Protein AF-A0A2V2D9A5-F1 (afdb_monomer_lite)

Secondary structure (DSSP, 8-state):
--SHHHHHHHHHHHHHHHHHHHHHTTSSPPPPHHHHHHHHHHHHHTTTS-GGG-EEEPPGGGBTTB-SS-BHHHHHHHTT--TTS--HHHHHHH-HHHHHHHHHHHHHHHHHHHHHSTT---SSSHHHHHHHHHHHHHHHHHH-HHHHHHHHHHHHHHS---HHHHHHHHHHHHHHHHHHHHHTT--S-HHHHHHHHHHHHHHTT-S--S--EEE-GGGGG-----

Sequence (226 aa):
MNWFCEKLKAIVPIVCASGALILSGCAGIPESPRELDEGRAEAERLRGVDSSKLHMDIPKEIEGKVPSSPTLLELYTELDFDPSGNSLYLVSLKDPFGALYASEIRDESVALTGKLFPGVEAVDNEADAFRHAYFSFRLSQKIGSERAKKFTDAYEISYINKMGGRCMDLWNNREGRRMYEDTKTSESDKKALAQESVMSAIKEGRLVLRPFEINWGDEAKAEPKK

pLDDT: mean 84.96, std 19.02, range [32.66, 98.69]

Structure (mmCIF, N/CA/C/O backbone):
data_AF-A0A2V2D9A5-F1
#
_entry.id   AF-A0A2V2D9A5-F1
#
loop_
_atom_site.group_PDB
_atom_site.id
_atom_site.type_symbol
_atom_site.label_atom_id
_atom_site.label_alt_id
_atom_site.label_comp_id
_atom_site.label_asym_id
_atom_site.label_entity_id
_atom_site.label_seq_id
_atom_site.pdbx_PDB_ins_code
_atom_site.Cartn_x
_atom_site.Cartn_y
_atom_site.Cartn_z
_atom_site.occupancy
_atom_site.B_iso_or_equiv
_atom_site.auth_seq_id
_atom_site.auth_comp_id
_atom_site.auth_asym_id
_atom_site.auth_atom_id
_atom_site.pdbx_PDB_model_num
ATOM 1 N N . MET A 1 1 ? 31.564 -17.213 41.006 1.00 44.97 1 MET A N 1
ATOM 2 C CA . MET A 1 1 ? 30.344 -16.432 40.705 1.00 44.97 1 MET A CA 1
ATOM 3 C C . MET A 1 1 ? 30.462 -15.666 39.375 1.00 44.97 1 MET A C 1
ATOM 5 O O . MET A 1 1 ? 30.031 -14.533 39.308 1.00 44.97 1 MET A O 1
ATOM 9 N N . ASN A 1 2 ? 31.021 -16.278 38.314 1.00 49.94 2 ASN A N 1
ATOM 10 C CA . ASN A 1 2 ? 31.210 -15.629 36.997 1.00 49.94 2 ASN A CA 1
ATOM 11 C C . ASN A 1 2 ? 30.840 -16.525 35.796 1.00 49.94 2 ASN A C 1
ATOM 13 O O . ASN A 1 2 ? 30.961 -16.099 34.658 1.00 49.94 2 ASN A O 1
ATOM 17 N 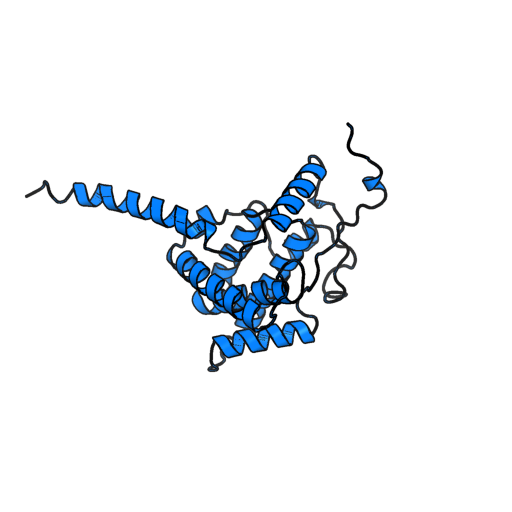N . TRP A 1 3 ? 30.361 -17.754 36.016 1.00 36.97 3 TRP A N 1
ATOM 18 C CA . TRP A 1 3 ? 30.091 -18.693 34.917 1.00 36.97 3 TRP A CA 1
ATOM 19 C C . TRP A 1 3 ? 28.690 -18.532 34.299 1.00 36.97 3 TRP A C 1
ATOM 21 O O . TRP A 1 3 ? 28.480 -18.833 33.130 1.00 36.97 3 TRP A O 1
ATOM 31 N N . PHE A 1 4 ? 27.728 -18.001 35.061 1.00 36.38 4 PHE A N 1
ATOM 32 C CA . PHE A 1 4 ? 26.330 -17.891 34.624 1.00 36.38 4 PHE A CA 1
ATOM 33 C C . PHE A 1 4 ? 26.027 -16.614 33.812 1.00 36.38 4 PHE A C 1
ATOM 35 O O . PHE A 1 4 ? 25.012 -16.546 33.127 1.00 36.38 4 PHE A O 1
ATOM 42 N N . CYS A 1 5 ? 26.910 -15.607 33.848 1.00 38.88 5 CYS A N 1
ATOM 43 C CA . CYS A 1 5 ? 26.657 -14.286 33.256 1.00 38.88 5 CYS A CA 1
ATOM 44 C C . CYS A 1 5 ? 27.095 -14.171 31.779 1.00 38.88 5 CYS A C 1
ATOM 46 O O . CYS A 1 5 ? 26.582 -13.328 31.046 1.00 38.88 5 CYS A O 1
ATOM 48 N N . GLU A 1 6 ? 27.997 -15.038 31.302 1.00 41.53 6 GLU A N 1
ATOM 49 C CA . GLU A 1 6 ? 28.438 -15.019 29.896 1.00 41.53 6 GLU A CA 1
ATOM 50 C C . GLU A 1 6 ? 27.518 -15.800 28.949 1.00 41.53 6 GLU A C 1
ATOM 52 O O . GLU A 1 6 ? 27.302 -15.371 27.816 1.00 41.53 6 GLU A O 1
ATOM 57 N N . LYS A 1 7 ? 26.884 -16.891 29.405 1.00 40.06 7 LYS A N 1
ATOM 58 C CA . LYS A 1 7 ? 25.968 -17.668 28.548 1.00 40.06 7 LYS A CA 1
ATOM 59 C C . LYS A 1 7 ? 24.657 -16.948 28.226 1.00 40.06 7 LYS A C 1
ATOM 61 O O . LYS A 1 7 ? 24.062 -17.226 27.190 1.00 40.06 7 LYS A O 1
ATOM 66 N N . LEU A 1 8 ? 24.238 -15.982 29.044 1.00 38.12 8 LEU A N 1
ATOM 67 C CA . LEU A 1 8 ? 23.065 -15.151 28.749 1.00 38.12 8 LEU A CA 1
ATOM 68 C C . LEU A 1 8 ? 23.327 -14.127 27.631 1.00 38.12 8 LEU A C 1
ATOM 70 O O . LEU A 1 8 ? 22.405 -13.794 26.896 1.00 38.12 8 LEU A O 1
ATOM 74 N N . LYS A 1 9 ? 24.576 -13.689 27.418 1.00 39.12 9 LYS A N 1
ATOM 75 C CA . LYS A 1 9 ? 24.920 -12.751 26.331 1.00 39.12 9 LYS A CA 1
ATOM 76 C C . LYS A 1 9 ? 24.972 -13.413 24.949 1.00 39.12 9 LYS A C 1
ATOM 78 O O . LYS A 1 9 ? 24.803 -12.728 23.948 1.00 39.12 9 LYS A O 1
ATOM 83 N N . ALA A 1 10 ? 25.158 -14.733 24.892 1.00 40.47 10 ALA A N 1
ATOM 84 C CA . ALA A 1 10 ? 25.245 -15.488 23.640 1.00 40.47 10 ALA A CA 1
ATOM 85 C C . ALA A 1 10 ? 23.891 -16.029 23.134 1.00 40.47 10 ALA A C 1
ATOM 87 O O . ALA A 1 10 ? 23.775 -16.373 21.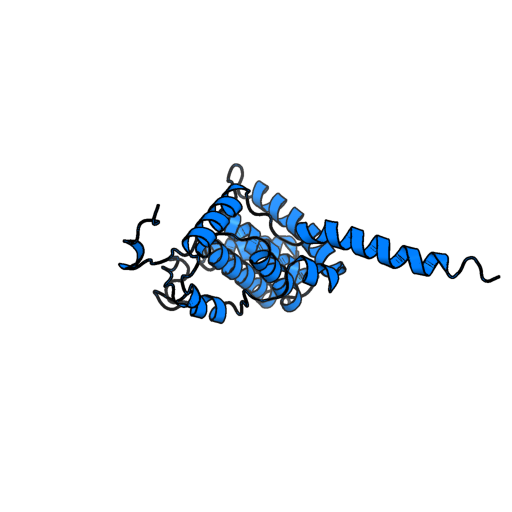962 1.00 40.47 10 ALA A O 1
ATOM 88 N N . ILE A 1 11 ? 22.862 -16.094 23.988 1.00 36.06 11 ILE A N 1
ATOM 89 C CA . ILE A 1 11 ? 21.542 -16.652 23.629 1.00 36.06 11 ILE A CA 1
ATOM 90 C C . ILE A 1 11 ? 20.571 -15.560 23.143 1.00 36.06 11 ILE A C 1
ATOM 92 O O . ILE A 1 11 ? 19.739 -15.816 22.276 1.00 36.06 11 ILE A O 1
ATOM 96 N N . VAL A 1 12 ? 20.721 -14.319 23.616 1.00 35.75 12 VAL A N 1
ATOM 97 C CA . VAL A 1 12 ? 19.877 -13.180 23.204 1.00 35.75 12 VAL A CA 1
ATOM 98 C C . VAL A 1 12 ? 19.974 -12.843 21.699 1.00 35.75 12 VAL A C 1
ATOM 100 O O . VAL A 1 12 ? 18.927 -12.611 21.097 1.00 35.75 12 VAL A O 1
ATOM 103 N N . PRO A 1 13 ? 21.144 -12.872 21.023 1.00 35.00 13 PRO A N 1
ATOM 104 C CA . PRO A 1 13 ? 21.213 -12.514 19.602 1.00 35.00 13 PRO A CA 1
ATOM 105 C C . PRO A 1 13 ? 20.603 -13.579 18.676 1.00 35.00 13 PRO A C 1
ATOM 107 O O . PRO A 1 13 ? 20.063 -13.248 17.622 1.00 35.00 13 PRO A O 1
ATOM 110 N N . ILE A 1 14 ? 20.665 -14.858 19.066 1.00 32.66 14 ILE A N 1
ATOM 111 C CA . ILE A 1 14 ? 20.250 -15.994 18.224 1.00 32.66 14 ILE A CA 1
ATOM 112 C C . ILE A 1 14 ? 18.718 -16.130 18.192 1.00 32.66 14 ILE A C 1
ATOM 114 O O . ILE A 1 14 ? 18.141 -16.439 17.146 1.00 32.66 14 ILE A O 1
ATOM 118 N N . VAL A 1 15 ? 18.042 -15.820 19.304 1.00 34.72 15 VAL A N 1
ATOM 119 C CA . VAL A 1 15 ? 16.571 -15.779 19.364 1.00 34.72 15 VAL A CA 1
ATOM 120 C C . VAL A 1 15 ? 16.021 -14.562 18.605 1.00 34.72 15 VAL A C 1
ATOM 122 O O . VAL A 1 15 ? 15.029 -14.692 17.890 1.00 34.72 15 VAL A O 1
ATOM 125 N N . CYS A 1 16 ? 16.698 -13.408 18.661 1.00 40.69 16 CYS A N 1
ATOM 126 C CA . CYS A 1 16 ? 16.288 -12.211 17.916 1.00 40.69 16 CYS A CA 1
ATOM 127 C C . CYS A 1 16 ? 16.428 -12.369 16.393 1.00 40.69 16 CYS A C 1
ATOM 129 O O . CYS A 1 16 ? 15.525 -11.974 15.661 1.00 40.69 16 CYS A O 1
ATOM 131 N N . ALA A 1 17 ? 17.515 -12.978 15.906 1.00 38.84 17 ALA A N 1
ATOM 132 C CA . ALA A 1 17 ? 17.720 -13.177 14.468 1.00 38.84 17 ALA A CA 1
ATOM 133 C C . ALA A 1 17 ? 16.718 -14.181 13.865 1.00 38.84 17 ALA A C 1
ATOM 135 O O . ALA A 1 17 ? 16.178 -13.951 12.786 1.00 38.84 17 ALA A O 1
ATOM 136 N N . SER A 1 18 ? 16.415 -15.262 14.592 1.00 37.66 18 SER A N 1
ATOM 137 C CA . SER A 1 18 ? 15.476 -16.297 14.134 1.00 37.66 18 SER A CA 1
ATOM 138 C C . SER A 1 18 ? 14.019 -15.814 14.171 1.00 37.66 18 SER A C 1
ATOM 140 O O . SER A 1 18 ? 13.250 -16.095 13.254 1.00 37.66 18 SER A O 1
ATOM 142 N N . GLY A 1 19 ? 13.647 -15.030 15.192 1.00 41.00 19 GLY A N 1
ATOM 143 C CA . GLY A 1 19 ? 12.333 -14.388 15.272 1.00 41.00 19 GLY A CA 1
ATOM 144 C C . GLY A 1 19 ? 12.127 -13.322 14.190 1.00 41.00 19 GLY A C 1
ATOM 145 O O . GLY A 1 19 ? 11.067 -13.279 13.575 1.00 41.00 19 GLY A O 1
ATOM 146 N N . ALA A 1 20 ? 13.150 -12.514 13.891 1.00 42.59 20 ALA A N 1
ATOM 147 C CA . ALA A 1 20 ? 13.084 -11.495 12.840 1.00 42.59 20 ALA A CA 1
ATOM 148 C C . ALA A 1 20 ? 12.914 -12.096 11.430 1.00 42.59 20 ALA A C 1
ATOM 150 O O . ALA A 1 20 ? 12.188 -11.535 10.610 1.00 42.59 20 ALA A O 1
ATOM 151 N N . LEU A 1 21 ? 13.525 -13.257 11.158 1.00 41.91 21 LEU A N 1
ATOM 152 C CA . LEU A 1 21 ? 13.351 -13.983 9.894 1.00 41.91 21 LEU A CA 1
ATOM 153 C C . LEU A 1 21 ? 11.900 -14.443 9.687 1.00 41.91 21 LEU A C 1
ATOM 155 O O . LEU A 1 21 ? 11.343 -14.203 8.619 1.00 41.91 21 LEU A O 1
ATOM 159 N N . ILE A 1 22 ? 11.269 -15.021 10.715 1.00 47.88 22 ILE A N 1
ATOM 160 C CA . ILE A 1 22 ? 9.869 -15.480 10.654 1.00 47.88 22 ILE A CA 1
ATOM 161 C C . ILE A 1 22 ? 8.899 -14.292 10.554 1.00 47.88 22 ILE A C 1
ATOM 163 O O . ILE A 1 22 ? 7.923 -14.352 9.814 1.00 47.88 22 ILE A O 1
ATOM 167 N N . LEU A 1 23 ? 9.178 -13.192 11.258 1.00 49.78 23 LEU A N 1
ATOM 168 C CA . LEU A 1 23 ? 8.302 -12.018 11.266 1.00 49.78 23 LEU A CA 1
ATOM 169 C C . LEU A 1 23 ? 8.356 -11.210 9.963 1.00 49.78 23 LEU A C 1
ATOM 171 O O . LEU A 1 23 ? 7.369 -10.566 9.619 1.00 49.78 23 LEU A O 1
ATOM 175 N N . SER A 1 24 ? 9.471 -11.249 9.226 1.00 55.22 24 SER A N 1
ATOM 176 C CA . SER A 1 24 ? 9.644 -10.416 8.030 1.00 55.22 24 SER A CA 1
ATOM 177 C C . SER A 1 24 ? 8.648 -10.739 6.915 1.00 55.22 24 SER A C 1
ATOM 179 O O . SER A 1 24 ? 7.951 -9.839 6.466 1.00 55.22 24 SER A O 1
ATOM 181 N N . GLY A 1 25 ? 8.476 -12.012 6.540 1.00 57.41 25 GLY A N 1
ATOM 182 C CA . GLY A 1 25 ? 7.461 -12.414 5.553 1.00 57.41 25 GLY A CA 1
ATOM 183 C C . GLY A 1 25 ? 6.021 -12.251 6.046 1.00 57.41 25 GLY A C 1
ATOM 184 O O . GLY A 1 25 ? 5.073 -12.374 5.278 1.00 57.41 25 GLY A O 1
ATOM 185 N N . CYS A 1 26 ? 5.859 -11.950 7.334 1.00 62.12 26 CYS A N 1
ATOM 186 C CA . CYS A 1 26 ? 4.583 -11.716 7.973 1.00 62.12 26 CYS A CA 1
ATOM 187 C C . CYS A 1 26 ? 4.218 -10.218 8.077 1.00 62.12 26 CYS A C 1
ATOM 189 O O . CYS A 1 26 ? 3.098 -9.880 8.443 1.00 62.12 26 CYS A O 1
ATOM 191 N N . ALA A 1 27 ? 5.108 -9.287 7.759 1.00 73.06 27 ALA A N 1
ATOM 192 C CA . ALA A 1 27 ? 4.878 -7.877 8.072 1.00 73.06 27 ALA A CA 1
ATOM 193 C C . ALA A 1 27 ? 4.142 -7.067 6.976 1.00 73.06 27 ALA A C 1
ATOM 195 O O . ALA A 1 27 ? 4.145 -5.840 7.041 1.00 73.06 27 ALA A O 1
ATOM 196 N N . GLY A 1 28 ? 3.497 -7.710 5.995 1.00 73.56 28 GLY A N 1
ATOM 197 C CA . GLY A 1 28 ? 2.697 -7.023 4.968 1.00 73.56 28 GLY A CA 1
ATOM 198 C C . GLY A 1 28 ? 1.592 -7.888 4.355 1.00 73.56 28 GLY A C 1
ATOM 199 O O . GLY A 1 28 ? 1.404 -9.035 4.770 1.00 73.56 28 GLY A O 1
ATOM 200 N N . ILE A 1 29 ? 0.820 -7.308 3.431 1.00 83.19 29 ILE A N 1
ATOM 201 C CA . ILE A 1 29 ? -0.360 -7.940 2.821 1.00 83.19 29 ILE A CA 1
ATOM 202 C C . ILE A 1 29 ? 0.072 -8.994 1.807 1.00 83.19 29 ILE A C 1
ATOM 204 O O . ILE A 1 29 ? 0.776 -8.641 0.887 1.00 83.19 29 ILE A O 1
ATOM 208 N N . PRO A 1 30 ? -0.309 -10.274 1.952 1.00 82.00 30 PRO A N 1
ATOM 209 C CA . PRO A 1 30 ? 0.188 -11.320 1.071 1.00 82.00 30 PRO A CA 1
ATOM 210 C C . PRO A 1 30 ? -0.425 -11.234 -0.332 1.00 82.00 30 PRO A C 1
ATOM 212 O O . PRO A 1 30 ? -1.647 -11.337 -0.463 1.00 82.00 30 PRO A O 1
ATOM 215 N N . GLU A 1 31 ? 0.429 -11.178 -1.352 1.00 84.00 31 GLU A N 1
ATOM 216 C CA . GLU A 1 31 ? 0.020 -11.391 -2.746 1.00 84.00 31 GLU A CA 1
ATOM 217 C C . GLU A 1 31 ? -0.240 -12.864 -3.064 1.00 84.00 31 GLU A C 1
ATOM 219 O O . GLU A 1 31 ? 0.341 -13.781 -2.462 1.00 84.00 31 GLU A O 1
ATOM 224 N N . SER A 1 32 ? -1.107 -13.106 -4.045 1.00 84.81 32 SER A N 1
ATOM 225 C CA . SER A 1 32 ? -1.336 -14.440 -4.583 1.00 84.81 32 SER A CA 1
ATOM 226 C C . SER A 1 32 ? -0.074 -14.964 -5.291 1.00 84.81 32 SER A C 1
ATOM 228 O O . SER A 1 32 ? 0.700 -14.203 -5.881 1.00 84.81 32 SER A O 1
ATOM 230 N N . PRO A 1 33 ? 0.155 -16.293 -5.312 1.00 85.19 33 PRO A N 1
ATOM 231 C CA . PRO A 1 33 ? 1.261 -16.872 -6.076 1.00 85.19 33 PRO A CA 1
ATOM 232 C C . PRO A 1 33 ? 1.249 -16.461 -7.554 1.00 85.19 33 PRO A C 1
ATOM 234 O O . PRO A 1 33 ? 2.310 -16.264 -8.144 1.00 85.19 33 PRO A O 1
ATOM 237 N N . ARG A 1 34 ? 0.047 -16.297 -8.121 1.00 84.50 34 ARG A N 1
ATOM 238 C CA . ARG A 1 34 ? -0.161 -15.892 -9.507 1.00 84.50 34 ARG A CA 1
ATOM 239 C C . ARG A 1 34 ? 0.348 -14.475 -9.766 1.00 84.50 34 ARG A C 1
ATOM 241 O O . ARG A 1 34 ? 1.098 -14.294 -10.718 1.00 84.50 34 ARG A O 1
ATOM 248 N N . GLU A 1 35 ? -0.003 -13.501 -8.929 1.00 83.50 35 GLU A N 1
ATOM 249 C CA . GLU A 1 35 ? 0.491 -12.118 -9.059 1.00 83.50 35 GLU A CA 1
ATOM 250 C C . GLU A 1 35 ? 2.017 -12.065 -9.012 1.00 83.50 35 GLU A C 1
ATOM 252 O O . GLU A 1 35 ? 2.654 -11.425 -9.847 1.00 83.50 35 GLU A O 1
ATOM 257 N N . LEU A 1 36 ? 2.620 -12.823 -8.093 1.00 86.38 36 LEU A N 1
ATOM 258 C CA . LEU A 1 36 ? 4.073 -12.885 -7.958 1.00 86.38 36 LEU A CA 1
ATOM 259 C C . LEU A 1 36 ? 4.756 -13.541 -9.171 1.00 86.38 36 LEU A C 1
ATOM 261 O O . LEU A 1 36 ? 5.862 -13.144 -9.542 1.00 86.38 36 LEU A O 1
ATOM 265 N N . ASP A 1 37 ? 4.143 -14.562 -9.775 1.00 86.81 37 ASP A N 1
ATOM 266 C CA . ASP A 1 37 ? 4.638 -15.183 -11.010 1.00 86.81 37 ASP A CA 1
ATOM 267 C C . ASP A 1 37 ? 4.531 -14.226 -12.203 1.00 86.81 37 ASP A C 1
ATOM 269 O O . ASP A 1 37 ? 5.482 -14.084 -12.976 1.00 86.81 37 ASP A O 1
ATOM 273 N N . GLU A 1 38 ? 3.401 -13.532 -12.337 1.00 87.75 38 GLU A N 1
ATOM 274 C CA . GLU A 1 38 ? 3.190 -12.569 -13.414 1.00 87.75 38 GLU A CA 1
ATOM 275 C C . GLU A 1 38 ? 4.113 -11.342 -13.271 1.00 87.75 38 GLU A C 1
ATOM 277 O O . GLU A 1 38 ? 4.675 -10.881 -14.268 1.00 87.75 38 GLU A O 1
ATOM 282 N N . GLY A 1 39 ? 4.350 -10.863 -12.045 1.00 87.69 39 GLY A N 1
ATOM 283 C CA . GLY A 1 39 ? 5.310 -9.796 -11.749 1.00 87.69 39 GLY A CA 1
ATOM 284 C C . GLY A 1 39 ? 6.755 -10.186 -12.070 1.00 87.69 39 GLY A C 1
ATOM 285 O O . GLY A 1 39 ? 7.493 -9.402 -12.673 1.00 87.69 39 GLY A O 1
ATOM 286 N N . ARG A 1 40 ? 7.163 -11.427 -11.762 1.00 87.88 40 ARG A N 1
ATOM 287 C CA . ARG A 1 40 ? 8.470 -11.964 -12.187 1.00 87.88 40 ARG A CA 1
ATOM 288 C C . ARG A 1 40 ? 8.605 -11.993 -13.707 1.00 87.88 40 ARG A C 1
ATOM 290 O O . ARG A 1 40 ? 9.616 -11.527 -14.228 1.00 87.88 40 ARG A O 1
ATOM 297 N N . ALA A 1 41 ? 7.586 -12.482 -14.412 1.00 88.56 41 ALA A N 1
ATOM 298 C CA . ALA A 1 41 ? 7.592 -12.543 -15.871 1.00 88.56 41 ALA A CA 1
ATOM 299 C C . ALA A 1 41 ? 7.670 -11.145 -16.517 1.00 88.56 41 ALA A C 1
ATOM 301 O O . ALA A 1 41 ? 8.401 -10.952 -17.492 1.00 88.56 41 ALA A O 1
ATOM 302 N N . GLU A 1 42 ? 6.962 -10.155 -15.965 1.00 90.19 42 GLU A N 1
ATOM 303 C CA . GLU A 1 42 ? 7.057 -8.763 -16.415 1.00 90.19 42 GLU A CA 1
ATOM 304 C C . GLU A 1 42 ? 8.454 -8.176 -16.165 1.00 90.19 42 GLU A C 1
ATOM 306 O O . GLU A 1 42 ? 9.039 -7.577 -17.070 1.00 90.19 42 GLU A O 1
ATOM 311 N N . ALA A 1 43 ? 9.038 -8.409 -14.986 1.00 86.50 43 ALA A N 1
ATOM 312 C CA . ALA A 1 43 ? 10.404 -7.986 -14.682 1.00 86.50 43 ALA A CA 1
ATOM 313 C C . ALA A 1 43 ? 11.432 -8.617 -15.642 1.00 86.50 43 ALA A C 1
ATOM 315 O O . ALA A 1 43 ? 12.392 -7.962 -16.055 1.00 86.50 43 ALA A O 1
ATOM 316 N N . GLU A 1 44 ? 11.218 -9.872 -16.045 1.00 87.88 44 GLU A N 1
ATOM 317 C CA . GLU A 1 44 ? 12.015 -10.552 -17.067 1.00 87.88 44 GLU A CA 1
ATOM 318 C C . GLU A 1 44 ? 11.899 -9.864 -18.435 1.00 87.88 44 GLU A C 1
ATOM 320 O O . GLU A 1 44 ? 12.913 -9.616 -19.091 1.00 87.88 44 GLU A O 1
ATOM 325 N N . ARG A 1 45 ? 10.672 -9.519 -18.849 1.00 86.81 45 ARG A N 1
ATOM 326 C CA . ARG A 1 45 ? 10.384 -8.824 -20.114 1.00 86.81 45 ARG A CA 1
ATOM 327 C C . ARG A 1 45 ? 11.006 -7.429 -20.159 1.00 86.81 45 ARG A C 1
ATOM 329 O O . ARG A 1 45 ? 11.445 -6.990 -21.218 1.00 86.81 45 ARG A O 1
ATOM 336 N N . LEU A 1 46 ? 11.056 -6.746 -19.021 1.00 85.25 46 LEU A N 1
ATOM 337 C CA . LEU A 1 46 ? 11.613 -5.400 -18.885 1.00 85.25 46 LEU A CA 1
ATOM 338 C C . LEU A 1 46 ? 13.130 -5.386 -18.657 1.00 85.25 46 LEU A C 1
ATOM 340 O O . LEU A 1 46 ? 13.718 -4.325 -18.442 1.00 85.25 46 LEU A O 1
ATOM 344 N N . ARG A 1 47 ? 13.805 -6.538 -18.718 1.00 85.81 47 ARG A N 1
ATOM 345 C CA . ARG A 1 47 ? 15.253 -6.607 -18.515 1.00 85.81 47 ARG A CA 1
ATOM 346 C C . ARG A 1 47 ? 15.992 -5.773 -19.568 1.00 85.81 47 ARG A C 1
ATOM 348 O O . ARG A 1 47 ? 15.961 -6.074 -20.756 1.00 85.81 47 ARG A O 1
ATOM 355 N N . GLY A 1 48 ? 16.711 -4.750 -19.107 1.00 83.69 48 GLY A N 1
ATOM 356 C CA . GLY A 1 48 ? 17.453 -3.826 -19.972 1.00 83.69 48 GLY A CA 1
ATOM 357 C C . GLY A 1 48 ? 16.613 -2.678 -20.541 1.00 83.69 48 GLY A C 1
ATOM 358 O O . GLY A 1 48 ? 17.163 -1.832 -21.241 1.00 83.69 48 GLY A O 1
ATOM 359 N N . VAL A 1 49 ? 15.318 -2.620 -20.220 1.00 85.19 49 VAL A N 1
ATOM 360 C CA . VAL A 1 49 ? 14.464 -1.455 -20.467 1.00 85.19 49 VAL A CA 1
ATOM 361 C C . VAL A 1 49 ? 14.656 -0.463 -19.323 1.00 85.19 49 VAL A C 1
ATOM 363 O O . VAL A 1 49 ? 14.683 -0.841 -18.152 1.00 85.19 49 VAL A O 1
ATOM 366 N N . ASP A 1 50 ? 14.779 0.819 -19.655 1.00 87.12 50 ASP A N 1
ATOM 367 C CA . ASP A 1 50 ? 14.754 1.893 -18.665 1.00 87.12 50 ASP A CA 1
ATOM 368 C C . ASP A 1 50 ? 13.308 2.119 -18.202 1.00 87.12 50 ASP A C 1
ATOM 370 O O . ASP A 1 50 ? 12.576 2.940 -18.759 1.00 87.12 50 ASP A O 1
ATOM 374 N N . SER A 1 51 ? 12.884 1.347 -17.198 1.00 84.88 51 SER A N 1
ATOM 375 C CA . SER A 1 51 ? 11.504 1.358 -16.702 1.00 84.88 51 SER A CA 1
ATOM 376 C C . SER A 1 51 ? 11.055 2.716 -16.167 1.00 84.88 51 SER A C 1
ATOM 378 O O . SER A 1 51 ? 9.859 2.992 -16.154 1.00 84.88 51 SER A O 1
ATOM 380 N N . SER A 1 52 ? 11.992 3.594 -15.793 1.00 85.88 52 SER A N 1
ATOM 381 C CA . SER A 1 52 ? 11.689 4.946 -15.313 1.00 85.88 52 SER A CA 1
ATOM 382 C C . SER A 1 52 ? 10.970 5.808 -16.357 1.00 85.88 52 SER A C 1
ATOM 384 O O . SER A 1 52 ? 10.250 6.732 -15.988 1.00 85.88 52 SER A O 1
ATOM 386 N N . LYS A 1 53 ? 11.128 5.478 -17.647 1.00 87.69 53 LYS A N 1
ATOM 387 C CA . LYS A 1 53 ? 10.536 6.191 -18.788 1.00 87.69 53 LYS A CA 1
ATOM 388 C C . LYS A 1 53 ? 9.244 5.567 -19.305 1.00 87.69 53 LYS A C 1
ATOM 390 O O . LYS A 1 53 ? 8.646 6.111 -20.228 1.00 87.69 53 LYS A O 1
ATOM 395 N N . LEU A 1 54 ? 8.826 4.428 -18.752 1.00 89.94 54 LEU A N 1
ATOM 396 C CA . LEU A 1 54 ? 7.585 3.787 -19.170 1.00 89.94 54 LEU A CA 1
ATOM 397 C C . LEU A 1 54 ? 6.409 4.666 -18.773 1.00 89.94 54 LEU A C 1
ATOM 399 O O . LEU A 1 54 ? 6.269 5.021 -17.604 1.00 89.94 54 LEU A O 1
ATOM 403 N N . HIS A 1 55 ? 5.582 5.008 -19.752 1.00 92.06 55 HIS A N 1
ATOM 404 C CA . HIS A 1 55 ? 4.329 5.705 -19.517 1.00 92.06 55 HIS A CA 1
ATOM 405 C C . HIS A 1 55 ? 3.278 4.723 -19.010 1.00 92.06 55 HIS A C 1
ATOM 407 O O . HIS A 1 55 ? 3.228 3.575 -19.452 1.00 92.06 55 HIS A O 1
ATOM 413 N N . MET A 1 56 ? 2.435 5.186 -18.095 1.00 92.12 56 MET A N 1
ATOM 414 C CA . MET A 1 56 ? 1.369 4.395 -17.498 1.00 92.12 56 MET A CA 1
ATOM 415 C C . MET A 1 56 ? 0.013 4.970 -17.904 1.00 92.12 56 MET A C 1
ATOM 417 O O . MET A 1 56 ? -0.203 6.178 -17.824 1.00 92.12 56 MET A O 1
ATOM 421 N N . ASP A 1 57 ? -0.920 4.120 -18.312 1.00 92.31 57 ASP A N 1
ATOM 422 C CA . ASP A 1 57 ? -2.316 4.508 -18.458 1.00 92.31 57 ASP A CA 1
ATOM 423 C C . ASP A 1 57 ? -2.972 4.483 -17.074 1.00 92.31 57 ASP A C 1
ATOM 425 O O . ASP A 1 57 ? -2.908 3.489 -16.340 1.00 92.31 57 ASP A O 1
ATOM 429 N N . ILE A 1 58 ? -3.582 5.609 -16.700 1.00 91.62 58 ILE A N 1
ATOM 430 C CA . ILE A 1 58 ? -4.114 5.794 -15.352 1.00 91.62 58 ILE A CA 1
ATOM 431 C C . ILE A 1 58 ? -5.514 5.178 -15.193 1.00 91.62 58 ILE A C 1
ATOM 433 O O . ILE A 1 58 ? -6.344 5.218 -16.110 1.00 91.62 58 ILE A O 1
ATOM 437 N N . PRO A 1 59 ? -5.825 4.631 -14.009 1.00 92.19 59 PRO A N 1
ATOM 438 C CA . PRO A 1 59 ? -7.183 4.260 -13.644 1.00 92.19 59 PRO A CA 1
ATOM 439 C C . PRO A 1 59 ? -8.132 5.475 -13.647 1.00 92.19 59 PRO A C 1
ATOM 441 O O . PRO A 1 59 ? -7.731 6.605 -13.365 1.00 92.19 59 PRO A O 1
ATOM 444 N N . LYS A 1 60 ? -9.416 5.241 -13.947 1.00 89.81 60 LYS A N 1
ATOM 445 C CA . LYS A 1 60 ? -10.422 6.311 -14.142 1.00 89.81 60 LYS A CA 1
ATOM 446 C C . LYS A 1 60 ? -10.707 7.058 -12.841 1.00 89.81 60 LYS A C 1
ATOM 448 O O . LYS A 1 60 ? -11.016 8.241 -12.836 1.00 89.81 60 LYS A O 1
ATOM 453 N N . GLU A 1 61 ? -10.580 6.341 -11.735 1.00 89.94 61 GLU A N 1
ATOM 454 C CA . GLU A 1 61 ? -10.796 6.772 -10.360 1.00 89.94 61 GLU A CA 1
ATOM 455 C C . GLU A 1 61 ? -9.875 7.947 -9.978 1.00 89.94 61 GLU A C 1
ATOM 457 O O . GLU A 1 61 ? -10.194 8.775 -9.119 1.00 89.94 61 GLU A O 1
ATOM 462 N N . ILE A 1 62 ? -8.719 8.053 -10.636 1.00 88.12 62 ILE A N 1
ATOM 463 C CA . ILE A 1 62 ? -7.707 9.067 -10.333 1.00 88.12 62 ILE A CA 1
ATOM 464 C C . ILE A 1 62 ? -7.457 10.040 -11.488 1.00 88.12 62 ILE A C 1
ATOM 466 O O . ILE A 1 62 ? -6.521 10.840 -11.416 1.00 88.12 62 ILE A O 1
ATOM 470 N N . GLU A 1 63 ? -8.304 10.022 -12.522 1.00 87.19 63 GLU A N 1
ATOM 471 C CA . GLU A 1 63 ? -8.254 11.015 -13.595 1.00 87.19 63 GLU A CA 1
ATOM 472 C C . GLU A 1 63 ? -8.304 12.440 -13.019 1.00 87.19 63 GLU A C 1
ATOM 474 O O . GLU A 1 63 ? -9.117 12.770 -12.154 1.00 87.19 63 GLU A O 1
ATOM 479 N N . GLY A 1 64 ? -7.376 13.287 -13.470 1.00 84.88 64 GLY A N 1
ATOM 480 C CA . GLY A 1 64 ? -7.238 14.669 -13.003 1.00 84.88 64 GLY A CA 1
ATOM 481 C C . GLY A 1 64 ? -6.511 14.846 -11.662 1.00 84.88 64 GLY A C 1
ATOM 482 O O . GLY A 1 64 ? -6.240 15.987 -11.293 1.00 84.88 64 GLY A O 1
ATOM 483 N N . LYS A 1 65 ? -6.162 13.765 -10.946 1.00 83.56 65 LYS A N 1
ATOM 484 C CA . LYS A 1 65 ? -5.318 13.820 -9.730 1.00 83.56 65 LYS A CA 1
ATOM 485 C C . LYS A 1 65 ? -3.826 13.672 -10.041 1.00 83.56 65 LYS A C 1
ATOM 487 O O . LYS A 1 65 ? -2.996 14.167 -9.291 1.00 83.56 65 LYS A O 1
ATOM 492 N N . VAL A 1 66 ? -3.506 13.003 -11.144 1.00 85.56 66 VAL A N 1
ATOM 493 C CA . VAL A 1 66 ? -2.158 12.828 -11.704 1.00 85.56 66 VAL A CA 1
ATOM 494 C C . VAL A 1 66 ? -2.170 13.212 -13.188 1.00 85.56 66 VAL A C 1
ATOM 496 O O . VAL A 1 66 ? -3.258 13.311 -13.772 1.00 85.56 66 VAL A O 1
ATOM 499 N N . PRO A 1 67 ? -1.003 13.438 -13.826 1.00 85.31 67 PRO A N 1
ATOM 500 C CA . PRO A 1 67 ? -0.930 13.567 -15.280 1.00 85.31 67 PRO A CA 1
ATOM 501 C C . PRO A 1 67 ? -1.644 12.401 -15.977 1.00 85.31 67 PRO A C 1
ATOM 503 O O . PRO A 1 67 ? -1.668 11.295 -15.453 1.00 85.31 67 PRO A O 1
ATOM 506 N N . SER A 1 68 ? -2.225 12.630 -17.158 1.00 84.31 68 SER A N 1
ATOM 507 C CA . SER A 1 68 ? -3.037 11.616 -17.855 1.00 84.31 68 SER A CA 1
ATOM 508 C C . SER A 1 68 ? -2.247 10.395 -18.338 1.00 84.31 68 SER A C 1
ATOM 510 O O . SER A 1 68 ? -2.837 9.350 -18.583 1.00 84.31 68 SER A O 1
ATOM 512 N N . SER A 1 69 ? -0.930 10.532 -18.496 1.00 87.56 69 SER A N 1
ATOM 513 C CA . SER A 1 69 ? -0.024 9.440 -18.859 1.00 87.56 69 SER A CA 1
ATOM 514 C C . SER A 1 69 ? 1.339 9.673 -18.200 1.00 87.56 69 SER A C 1
ATOM 516 O O . SER A 1 69 ? 2.289 10.095 -18.868 1.00 87.56 69 SER A O 1
ATOM 518 N N . PRO A 1 70 ? 1.425 9.525 -16.867 1.00 92.31 70 PRO A N 1
ATOM 519 C CA . PRO A 1 70 ? 2.652 9.772 -16.140 1.00 92.31 70 PRO A CA 1
ATOM 520 C C . PRO A 1 70 ? 3.642 8.650 -16.435 1.00 92.31 70 PRO A C 1
ATOM 522 O O . PRO A 1 70 ? 3.271 7.491 -16.633 1.00 92.31 70 PRO A O 1
ATOM 525 N N . THR A 1 71 ? 4.918 8.990 -16.440 1.00 93.94 71 THR A N 1
ATOM 526 C CA . THR A 1 71 ? 5.980 7.992 -16.390 1.00 93.94 71 THR A CA 1
ATOM 527 C C . THR A 1 71 ? 5.967 7.270 -15.042 1.00 93.94 71 THR A C 1
ATOM 529 O O . THR A 1 71 ? 5.497 7.802 -14.030 1.00 93.94 71 THR A O 1
ATOM 532 N N . LEU A 1 72 ? 6.536 6.065 -14.989 1.00 92.06 72 LEU A N 1
ATOM 533 C CA . LEU A 1 72 ? 6.698 5.333 -13.734 1.00 92.06 72 LEU A CA 1
ATOM 534 C C . LEU A 1 72 ? 7.481 6.151 -12.695 1.00 92.06 72 LEU A C 1
ATOM 536 O O . LEU A 1 72 ? 7.145 6.131 -11.513 1.00 92.06 72 LEU A O 1
ATOM 540 N N . LEU A 1 73 ? 8.497 6.904 -13.133 1.00 92.50 73 LEU A N 1
ATOM 541 C CA . LEU A 1 73 ? 9.264 7.783 -12.252 1.00 92.50 73 LEU A CA 1
ATOM 542 C C . LEU A 1 73 ? 8.410 8.911 -11.664 1.00 92.50 73 LEU A C 1
ATOM 544 O O . LEU A 1 73 ? 8.529 9.206 -10.475 1.00 92.50 73 LEU A O 1
ATOM 548 N N . GLU A 1 74 ? 7.549 9.536 -12.467 1.00 94.12 74 GLU A N 1
ATOM 549 C CA . GLU A 1 74 ? 6.627 10.569 -11.985 1.00 94.12 74 GLU A CA 1
ATOM 550 C C . GLU A 1 74 ? 5.634 9.994 -10.971 1.00 94.12 74 GLU A C 1
ATOM 552 O O . GLU A 1 74 ? 5.418 10.610 -9.928 1.00 94.12 74 GLU A O 1
ATOM 557 N N . LEU A 1 75 ? 5.097 8.791 -11.210 1.00 93.75 75 LEU A N 1
ATOM 558 C CA . LEU A 1 75 ? 4.224 8.115 -10.243 1.00 93.75 75 LEU A CA 1
ATOM 559 C C . LEU A 1 75 ? 4.950 7.779 -8.942 1.00 93.75 75 LEU A C 1
ATOM 561 O O . LEU A 1 75 ? 4.422 8.043 -7.865 1.00 93.75 75 LEU A O 1
ATOM 565 N N . TYR A 1 76 ? 6.157 7.220 -9.011 1.00 95.12 76 TYR A N 1
ATOM 566 C CA . TYR A 1 76 ? 6.944 6.932 -7.812 1.00 95.12 76 TYR A CA 1
ATOM 567 C C . TYR A 1 76 ? 7.310 8.204 -7.049 1.00 95.12 76 TYR A C 1
ATOM 569 O O . TYR A 1 76 ? 7.250 8.209 -5.822 1.00 95.12 76 TYR A O 1
ATOM 577 N N . THR A 1 77 ? 7.593 9.299 -7.753 1.00 95.19 77 THR A N 1
ATOM 578 C CA . THR A 1 77 ? 7.838 10.607 -7.132 1.00 95.19 77 THR A CA 1
ATOM 579 C C . THR A 1 77 ? 6.586 11.122 -6.415 1.00 95.19 77 THR A C 1
ATOM 581 O O . THR A 1 77 ? 6.666 11.529 -5.260 1.00 95.19 77 THR A O 1
ATOM 584 N N . GLU A 1 78 ? 5.416 11.040 -7.051 1.00 93.88 78 GLU A N 1
ATOM 585 C CA . GLU A 1 78 ? 4.118 11.411 -6.463 1.00 93.88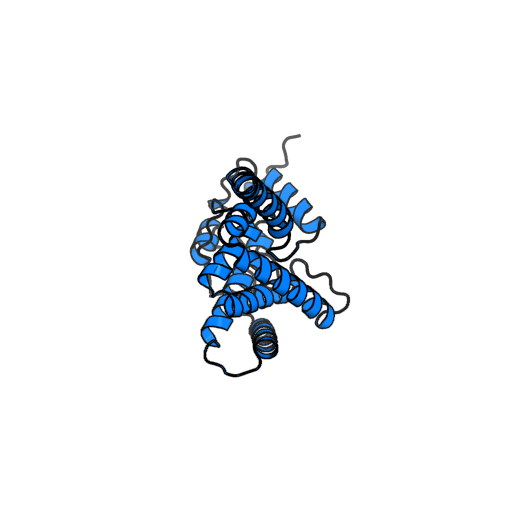 78 GLU A CA 1
ATOM 586 C C . GLU A 1 78 ? 3.732 10.532 -5.255 1.00 93.88 78 GLU A C 1
ATOM 588 O O . GLU A 1 78 ? 3.060 10.970 -4.318 1.00 93.88 78 GLU A O 1
ATOM 593 N N . LEU A 1 79 ? 4.157 9.269 -5.250 1.00 94.88 79 LEU A N 1
ATOM 594 C CA . LEU A 1 79 ? 3.918 8.324 -4.156 1.00 94.88 79 LEU A CA 1
ATOM 595 C C . LEU A 1 79 ? 4.989 8.393 -3.051 1.00 94.88 79 LEU A C 1
ATOM 597 O O . LEU A 1 79 ? 4.861 7.698 -2.033 1.00 94.88 79 LEU A O 1
ATOM 601 N N . ASP A 1 80 ? 6.018 9.230 -3.231 1.00 96.94 80 ASP A N 1
ATOM 602 C CA . ASP A 1 80 ? 7.217 9.287 -2.387 1.00 96.94 80 ASP A CA 1
ATOM 603 C C . ASP A 1 80 ? 7.842 7.888 -2.205 1.00 96.94 80 ASP A C 1
ATOM 605 O O . ASP A 1 80 ? 8.196 7.470 -1.103 1.00 96.94 80 ASP A O 1
ATOM 609 N N . PHE A 1 81 ? 7.858 7.088 -3.272 1.00 96.50 81 PHE A N 1
ATOM 610 C CA . PHE A 1 81 ? 8.304 5.699 -3.258 1.00 96.50 81 PHE A CA 1
ATOM 611 C C . PHE A 1 81 ? 9.705 5.571 -3.854 1.00 96.50 81 PHE A C 1
ATOM 613 O O . PHE A 1 81 ? 9.947 5.940 -5.002 1.00 96.50 81 PHE A O 1
ATOM 620 N N . ASP A 1 82 ? 10.617 4.990 -3.077 1.00 95.38 82 ASP A N 1
ATOM 621 C CA . ASP A 1 82 ? 11.961 4.640 -3.526 1.00 95.38 82 ASP A CA 1
ATOM 622 C C . ASP A 1 82 ? 12.049 3.121 -3.757 1.00 95.38 82 ASP A C 1
ATOM 624 O O . ASP A 1 82 ? 12.138 2.363 -2.785 1.00 95.38 82 ASP A O 1
ATOM 628 N N . PRO A 1 83 ? 12.073 2.644 -5.018 1.00 92.31 83 PRO A N 1
ATOM 629 C CA . PRO A 1 83 ? 12.186 1.216 -5.313 1.00 92.31 83 PRO A CA 1
ATOM 630 C C . PRO A 1 83 ? 13.531 0.611 -4.876 1.00 92.31 83 PRO A C 1
ATOM 632 O O . PRO A 1 83 ? 13.657 -0.611 -4.825 1.00 92.31 83 PRO A O 1
ATOM 635 N N . SER A 1 84 ? 14.536 1.440 -4.567 1.00 93.19 84 SER A N 1
ATOM 636 C CA . SER A 1 84 ? 15.832 1.021 -4.018 1.00 93.19 84 SER A CA 1
ATOM 637 C C . SER A 1 84 ? 15.896 1.073 -2.484 1.00 93.19 84 SER A C 1
ATOM 639 O O . SER A 1 84 ? 16.959 0.857 -1.896 1.00 93.19 84 SER A O 1
ATOM 641 N N . GLY A 1 85 ? 14.758 1.333 -1.833 1.00 93.94 85 GLY A N 1
ATOM 642 C CA . GLY A 1 85 ? 14.633 1.448 -0.388 1.00 93.94 85 GLY A CA 1
ATOM 643 C C . GLY A 1 85 ? 14.907 0.153 0.390 1.00 93.94 85 GLY A C 1
ATOM 644 O O . GLY A 1 85 ? 15.296 -0.892 -0.132 1.00 93.94 85 GLY A O 1
ATOM 645 N N . ASN A 1 86 ? 14.706 0.217 1.710 1.00 95.38 86 ASN A N 1
ATOM 646 C CA . ASN A 1 86 ? 14.950 -0.935 2.581 1.00 95.38 86 ASN A CA 1
ATOM 647 C C . ASN A 1 86 ? 13.938 -2.060 2.302 1.00 95.38 86 ASN A C 1
ATOM 649 O O . ASN A 1 86 ? 12.736 -1.818 2.276 1.00 95.38 86 ASN A O 1
ATOM 653 N N . SER A 1 87 ? 14.422 -3.301 2.223 1.00 93.44 87 SER A N 1
ATOM 654 C CA . SER A 1 87 ? 13.556 -4.481 2.175 1.00 93.44 87 SER A CA 1
ATOM 655 C C . SER A 1 87 ? 12.770 -4.674 3.474 1.00 93.44 87 SER A C 1
ATOM 657 O O . SER A 1 87 ? 13.159 -4.193 4.548 1.00 93.44 87 SER A O 1
ATOM 659 N N . LEU A 1 88 ? 11.695 -5.458 3.399 1.00 92.19 88 LEU A N 1
ATOM 660 C CA . LEU A 1 88 ? 10.820 -5.762 4.529 1.00 92.19 88 LEU A CA 1
ATOM 661 C C . LEU A 1 88 ? 11.579 -6.452 5.659 1.00 92.19 88 LEU A C 1
ATOM 663 O O . LEU A 1 88 ? 11.319 -6.185 6.830 1.00 92.19 88 LEU A O 1
ATOM 667 N N . TYR A 1 89 ? 12.573 -7.275 5.319 1.00 91.00 89 TYR A N 1
ATOM 668 C CA . TYR A 1 89 ? 13.482 -7.876 6.290 1.00 91.00 89 TYR A CA 1
ATOM 669 C C . TYR A 1 89 ? 14.235 -6.817 7.099 1.00 91.00 89 TYR A C 1
ATOM 671 O O . TYR A 1 89 ? 14.240 -6.853 8.330 1.00 91.00 89 TYR A O 1
ATOM 679 N N . LEU A 1 90 ? 14.842 -5.839 6.421 1.00 93.19 90 LEU A N 1
ATOM 680 C CA . LEU A 1 90 ? 15.634 -4.812 7.087 1.00 93.19 90 LEU A CA 1
ATOM 681 C C . LEU A 1 90 ? 14.756 -3.846 7.894 1.00 93.19 90 LEU A C 1
ATOM 683 O O . LEU A 1 90 ? 15.153 -3.438 8.986 1.00 93.19 90 LEU A O 1
ATOM 687 N N . VAL A 1 91 ? 13.564 -3.507 7.394 1.00 95.19 91 VAL A N 1
ATOM 688 C CA . VAL A 1 91 ? 12.580 -2.710 8.146 1.00 95.19 91 VAL A CA 1
ATOM 689 C C . VAL A 1 91 ? 12.103 -3.465 9.387 1.00 95.19 91 VAL A C 1
ATOM 691 O O . VAL A 1 91 ? 12.135 -2.905 10.481 1.00 95.19 91 VAL A O 1
ATOM 694 N N . SER A 1 92 ? 11.770 -4.751 9.256 1.00 93.38 92 SER A N 1
ATOM 695 C CA . SER A 1 92 ? 11.318 -5.586 10.378 1.00 93.38 92 SER A CA 1
ATOM 696 C C . SER A 1 92 ? 12.399 -5.775 11.444 1.00 93.38 92 SER A C 1
ATOM 698 O O . SER A 1 92 ? 12.100 -5.765 12.634 1.00 93.38 92 SER A O 1
ATOM 700 N N . LEU A 1 93 ? 13.669 -5.897 11.040 1.00 93.88 93 LEU A N 1
ATOM 701 C CA . LEU A 1 93 ? 14.797 -5.983 11.970 1.00 93.88 93 LEU A CA 1
ATOM 702 C C . LEU A 1 93 ? 15.005 -4.672 12.748 1.00 93.88 93 LEU A C 1
ATOM 704 O O . LEU A 1 93 ? 15.337 -4.705 13.932 1.00 93.88 93 LEU A O 1
ATOM 708 N N . LYS A 1 94 ? 14.822 -3.521 12.085 1.00 94.88 94 LYS A N 1
ATOM 709 C CA . LYS A 1 94 ? 14.959 -2.188 12.696 1.00 94.88 94 LYS A CA 1
ATOM 710 C C . LYS A 1 94 ? 13.773 -1.826 13.595 1.00 94.88 94 LYS A C 1
ATOM 712 O O . LYS A 1 94 ? 13.952 -1.053 14.533 1.00 94.88 94 LYS A O 1
ATOM 717 N N . ASP A 1 95 ? 12.588 -2.368 13.320 1.00 95.00 95 ASP A N 1
ATOM 718 C CA . ASP A 1 95 ? 11.353 -2.089 14.057 1.00 95.00 95 ASP A CA 1
ATOM 719 C C . ASP A 1 95 ? 10.562 -3.378 14.372 1.00 95.00 95 ASP A C 1
ATOM 721 O O . ASP A 1 95 ? 9.500 -3.630 13.796 1.00 95.00 95 ASP A O 1
ATOM 725 N N . PRO A 1 96 ? 11.046 -4.213 15.310 1.00 93.56 96 PRO A N 1
ATOM 726 C CA . PRO A 1 96 ? 10.440 -5.516 15.591 1.00 93.56 96 PRO A CA 1
ATOM 727 C C . PRO A 1 96 ? 9.024 -5.415 16.176 1.00 93.56 96 PRO A C 1
ATOM 729 O O . PRO A 1 96 ? 8.184 -6.277 15.925 1.00 93.56 96 PRO A O 1
ATOM 732 N N . PHE A 1 97 ? 8.722 -4.355 16.933 1.00 92.94 97 PHE A N 1
ATOM 733 C CA . PHE A 1 97 ? 7.365 -4.121 17.436 1.00 92.94 97 PHE A CA 1
ATOM 734 C C . PHE A 1 97 ? 6.424 -3.651 16.325 1.00 92.94 97 PHE A C 1
ATOM 736 O O . PHE A 1 97 ? 5.269 -4.070 16.294 1.00 92.94 97 PHE A O 1
ATOM 743 N N . GLY A 1 98 ? 6.909 -2.816 15.399 1.00 95.06 98 GLY A N 1
ATOM 744 C CA . GLY A 1 98 ? 6.176 -2.473 14.183 1.00 95.06 98 GLY A CA 1
ATOM 745 C C . GLY A 1 98 ? 5.850 -3.710 13.352 1.00 95.06 98 GLY A C 1
ATOM 746 O O . GLY A 1 98 ? 4.705 -3.869 12.945 1.00 95.06 98 GLY A O 1
ATOM 747 N N . ALA A 1 99 ? 6.806 -4.632 13.206 1.00 95.00 99 ALA A N 1
ATOM 748 C CA . ALA A 1 99 ? 6.609 -5.886 12.481 1.00 95.00 99 ALA A CA 1
ATOM 749 C C . ALA A 1 99 ? 5.549 -6.785 13.138 1.00 95.00 99 ALA A C 1
ATOM 751 O O . ALA A 1 99 ? 4.708 -7.355 12.444 1.00 95.00 99 ALA A O 1
ATOM 752 N N . LEU A 1 100 ? 5.539 -6.872 14.475 1.00 93.69 100 LEU A N 1
ATOM 753 C CA . LEU A 1 100 ? 4.504 -7.606 15.209 1.00 93.69 100 LEU A CA 1
ATOM 754 C C . LEU A 1 100 ? 3.108 -7.028 14.936 1.00 93.69 100 LEU A C 1
ATOM 756 O O . LEU A 1 100 ? 2.184 -7.773 14.614 1.00 93.69 100 LEU A O 1
ATOM 760 N N . TYR A 1 101 ? 2.963 -5.703 15.021 1.00 95.38 101 TYR A N 1
ATOM 761 C CA . TYR A 1 101 ? 1.689 -5.043 14.740 1.00 95.38 101 TYR A CA 1
ATOM 762 C C . TYR A 1 101 ? 1.277 -5.150 13.276 1.00 95.38 101 TYR A C 1
ATOM 764 O O . TYR A 1 101 ? 0.098 -5.341 12.996 1.00 95.38 101 TYR A O 1
ATOM 772 N N . ALA A 1 102 ? 2.228 -5.070 12.348 1.00 95.62 102 ALA A N 1
ATOM 773 C CA . ALA A 1 102 ? 1.965 -5.288 10.936 1.00 95.62 102 ALA A CA 1
ATOM 774 C C . ALA A 1 102 ? 1.440 -6.710 10.689 1.00 95.62 102 ALA A C 1
ATOM 776 O O . ALA A 1 102 ? 0.428 -6.870 10.018 1.00 95.62 102 ALA A O 1
ATOM 777 N N . SER A 1 103 ? 2.028 -7.736 11.312 1.00 93.75 103 SER A N 1
ATOM 778 C CA . SER A 1 103 ? 1.512 -9.105 11.196 1.00 93.75 103 SER A CA 1
ATOM 779 C C . SER A 1 103 ? 0.097 -9.259 11.760 1.00 93.75 103 SER A C 1
ATOM 781 O O . SER A 1 103 ? -0.737 -9.901 11.128 1.00 93.75 103 SER A O 1
ATOM 783 N N . GLU A 1 104 ? -0.191 -8.681 12.928 1.00 94.62 104 GLU A N 1
ATOM 784 C CA . GLU A 1 104 ? -1.530 -8.742 13.535 1.00 94.62 104 GLU A CA 1
ATOM 785 C C . GLU A 1 104 ? -2.582 -8.049 12.650 1.00 94.62 104 GLU A C 1
ATOM 787 O O . GLU A 1 104 ? -3.668 -8.577 12.411 1.00 94.62 104 GLU A O 1
ATOM 792 N N . ILE A 1 105 ? -2.248 -6.868 12.127 1.00 97.00 105 ILE A N 1
ATOM 793 C CA . ILE A 1 105 ? -3.161 -6.050 11.321 1.00 97.00 105 ILE A CA 1
ATOM 794 C C . ILE A 1 105 ? -3.339 -6.626 9.915 1.00 97.00 105 ILE A C 1
ATOM 796 O O . ILE A 1 105 ? -4.420 -6.498 9.343 1.00 97.00 105 ILE A O 1
ATOM 800 N N . ARG A 1 106 ? -2.325 -7.302 9.367 1.00 94.69 106 ARG A N 1
ATOM 801 C CA . ARG A 1 106 ? -2.456 -8.091 8.138 1.00 94.69 106 ARG A CA 1
ATOM 802 C C . ARG A 1 106 ? -3.541 -9.150 8.302 1.00 94.69 106 ARG A C 1
ATOM 804 O O . ARG A 1 106 ? -4.454 -9.200 7.483 1.00 94.69 106 ARG A O 1
ATOM 811 N N . ASP A 1 107 ? -3.463 -9.964 9.355 1.00 95.31 107 ASP A N 1
ATOM 812 C CA . ASP A 1 107 ? -4.446 -11.030 9.597 1.00 95.31 107 ASP A CA 1
ATOM 813 C C . ASP A 1 107 ? -5.851 -10.464 9.802 1.00 95.31 107 ASP A C 1
ATOM 815 O O . ASP A 1 107 ? -6.825 -10.996 9.268 1.00 95.31 107 ASP A O 1
ATOM 819 N N . GLU A 1 108 ? -5.953 -9.340 10.516 1.00 96.00 108 GLU A N 1
ATOM 820 C CA . GLU A 1 108 ? -7.200 -8.589 10.646 1.00 96.00 108 GLU A CA 1
ATOM 821 C C . GLU A 1 108 ? -7.739 -8.132 9.281 1.00 96.00 108 GLU A C 1
ATOM 823 O O . GLU A 1 108 ? -8.919 -8.347 8.999 1.00 96.00 108 GLU A O 1
ATOM 828 N N . SER A 1 109 ? -6.893 -7.535 8.435 1.00 97.00 109 SER A N 1
ATOM 829 C CA . SER A 1 109 ? -7.278 -7.020 7.115 1.00 97.00 109 SER A CA 1
ATOM 830 C C . SER A 1 109 ? -7.750 -8.139 6.186 1.00 97.00 109 SER A C 1
ATOM 832 O O . SER A 1 109 ? -8.822 -8.037 5.588 1.00 97.00 109 SER A O 1
ATOM 834 N N . VAL A 1 110 ? -7.014 -9.253 6.122 1.00 95.31 110 VAL A N 1
ATOM 835 C CA . VAL A 1 110 ? -7.384 -10.429 5.318 1.00 95.31 110 VAL A CA 1
ATOM 836 C C . VAL A 1 110 ? -8.713 -11.016 5.796 1.00 95.31 110 VAL A C 1
ATOM 838 O O . VAL A 1 110 ? -9.618 -11.248 4.992 1.00 95.31 110 VAL A O 1
ATOM 841 N N . ALA A 1 111 ? -8.874 -11.208 7.109 1.00 96.75 111 ALA A N 1
ATOM 842 C CA . ALA A 1 111 ? -10.103 -11.758 7.672 1.00 96.75 111 ALA A CA 1
ATOM 843 C C . ALA A 1 111 ? -11.313 -10.837 7.461 1.00 96.75 111 ALA A C 1
ATOM 845 O O . ALA A 1 111 ? -12.425 -11.324 7.252 1.00 96.75 111 ALA A O 1
ATOM 846 N N . LEU A 1 112 ? -11.125 -9.516 7.537 1.00 97.62 112 LEU A N 1
ATOM 847 C CA . LEU A 1 112 ? -12.194 -8.556 7.281 1.00 97.62 112 LEU A CA 1
ATOM 848 C C . LEU A 1 112 ? -12.560 -8.509 5.794 1.00 97.62 112 LEU A C 1
ATOM 850 O O . LEU A 1 112 ? -13.742 -8.570 5.466 1.00 97.62 112 LEU A O 1
ATOM 854 N N . THR A 1 113 ? -11.565 -8.491 4.906 1.00 98.00 113 THR A N 1
ATOM 855 C CA . THR A 1 113 ? -11.765 -8.529 3.450 1.00 98.00 113 THR A CA 1
ATOM 856 C C . THR A 1 113 ? -12.587 -9.755 3.052 1.00 98.00 113 THR A C 1
ATOM 858 O O . THR A 1 113 ? -13.615 -9.614 2.398 1.00 98.00 113 THR A O 1
ATOM 861 N N . GLY A 1 114 ? -12.239 -10.949 3.549 1.00 97.12 114 GLY A N 1
ATOM 862 C CA . GLY A 1 114 ? -12.996 -12.174 3.257 1.00 97.12 114 GLY A CA 1
ATOM 863 C C . GLY A 1 114 ? -14.445 -12.173 3.769 1.00 97.12 114 GLY A C 1
ATOM 864 O O . GLY A 1 114 ? -15.288 -12.883 3.225 1.00 97.12 114 GLY A O 1
ATOM 865 N N . LYS A 1 115 ? -14.763 -11.370 4.795 1.00 98.00 115 LYS A N 1
ATOM 866 C CA . LYS A 1 115 ? -16.144 -11.184 5.278 1.00 98.00 115 LYS A CA 1
ATOM 867 C C . LYS A 1 115 ? -16.932 -10.199 4.421 1.00 98.00 115 LYS A C 1
ATOM 869 O O . LYS A 1 115 ? -18.125 -10.405 4.225 1.00 98.00 115 LYS A O 1
ATOM 874 N N . LEU A 1 116 ? -16.289 -9.121 3.972 1.00 97.62 116 LEU A N 1
ATOM 875 C CA . LEU A 1 116 ? -16.933 -8.057 3.197 1.00 97.62 116 LEU A CA 1
ATOM 876 C C . LEU A 1 116 ? -17.091 -8.425 1.717 1.00 97.62 116 LEU A C 1
ATOM 878 O O . LEU A 1 116 ? -18.080 -8.037 1.103 1.00 97.62 116 LEU A O 1
ATOM 882 N N . PHE A 1 117 ? -16.165 -9.220 1.178 1.00 97.19 117 PHE A N 1
ATOM 883 C CA . PHE A 1 117 ? -16.124 -9.641 -0.223 1.00 97.19 117 PHE A CA 1
ATOM 884 C C . PHE A 1 117 ? -16.138 -11.179 -0.328 1.00 97.19 117 PHE A C 1
ATOM 886 O O . PHE A 1 117 ? -15.156 -11.796 -0.749 1.00 97.19 117 PHE A O 1
ATOM 893 N N . PRO A 1 118 ? -17.225 -11.847 0.103 1.00 97.00 118 PRO A N 1
ATOM 894 C CA . PRO A 1 118 ? -17.269 -13.303 0.156 1.00 97.00 118 PRO A CA 1
ATOM 895 C C . PRO A 1 118 ? -17.163 -13.920 -1.245 1.00 97.00 118 PRO A C 1
ATOM 897 O O . PRO A 1 118 ? -17.921 -13.576 -2.149 1.00 97.00 118 PRO A O 1
ATOM 900 N N . GLY A 1 119 ? -16.243 -14.875 -1.408 1.00 94.25 119 GLY A N 1
ATOM 901 C CA . GLY A 1 119 ? -16.027 -15.587 -2.675 1.00 94.25 119 GLY A CA 1
ATOM 902 C C . GLY A 1 119 ? -15.251 -14.798 -3.734 1.00 94.25 119 GLY A C 1
ATOM 903 O O . GLY A 1 119 ? -15.113 -15.286 -4.853 1.00 94.25 119 GLY A O 1
ATOM 904 N N . VAL A 1 120 ? -14.740 -13.614 -3.390 1.00 94.62 120 VAL A N 1
ATOM 905 C CA . VAL A 1 120 ? -13.882 -12.803 -4.257 1.00 94.62 120 VAL A CA 1
ATOM 906 C C . VAL A 1 120 ? -12.426 -13.027 -3.859 1.00 94.62 120 VAL A C 1
ATOM 908 O O . VAL A 1 120 ? -12.064 -12.897 -2.690 1.00 94.62 120 VAL A O 1
ATOM 911 N N . GLU A 1 121 ? -11.589 -13.374 -4.831 1.00 92.38 121 GLU A N 1
ATOM 912 C CA . GLU A 1 121 ? -10.138 -13.371 -4.656 1.00 92.38 121 GLU A CA 1
ATOM 913 C C . GLU A 1 121 ? -9.656 -11.915 -4.682 1.00 92.38 121 GLU A C 1
ATOM 915 O O . GLU A 1 121 ? -9.948 -11.201 -5.636 1.00 92.38 121 GLU A O 1
ATOM 920 N N . ALA A 1 122 ? -8.988 -11.443 -3.629 1.00 93.31 122 ALA A N 1
ATOM 921 C CA . ALA A 1 122 ? -8.521 -10.059 -3.521 1.00 93.31 122 ALA A CA 1
ATOM 922 C C . ALA A 1 122 ? -7.200 -9.888 -4.286 1.00 93.31 122 ALA A C 1
ATOM 924 O O . ALA A 1 122 ? -6.140 -9.992 -3.684 1.00 93.31 122 ALA A O 1
ATOM 925 N N . VAL A 1 123 ? -7.310 -9.700 -5.603 1.00 92.50 123 VAL A N 1
ATOM 926 C CA . VAL A 1 123 ? -6.206 -9.565 -6.568 1.00 92.50 123 VAL A CA 1
ATOM 927 C C . VAL A 1 123 ? -6.594 -8.495 -7.577 1.00 92.50 123 VAL A C 1
ATOM 929 O O . VAL A 1 123 ? -7.582 -8.686 -8.300 1.00 92.50 123 VAL A O 1
ATOM 932 N N . ASP A 1 124 ? -5.858 -7.381 -7.611 1.00 92.88 124 ASP A N 1
ATOM 933 C CA . ASP A 1 124 ? -6.004 -6.323 -8.622 1.00 92.88 124 ASP A CA 1
ATOM 934 C C . ASP A 1 124 ? -7.459 -5.804 -8.776 1.00 92.88 124 ASP A C 1
ATOM 936 O O . ASP A 1 124 ? -7.922 -5.477 -9.875 1.00 92.88 124 ASP A O 1
ATOM 940 N N . ASN A 1 125 ? -8.230 -5.782 -7.680 1.00 95.25 125 ASN A N 1
ATOM 941 C CA . ASN A 1 125 ? -9.657 -5.440 -7.685 1.00 95.25 125 ASN A CA 1
ATOM 942 C C . ASN A 1 125 ? -10.115 -4.660 -6.439 1.00 95.25 125 ASN A C 1
ATOM 944 O O . ASN A 1 125 ? -9.321 -4.290 -5.579 1.00 95.25 125 ASN A O 1
ATOM 948 N N . GLU A 1 126 ? -11.422 -4.408 -6.316 1.00 97.50 126 GLU A N 1
ATOM 949 C CA . GLU A 1 126 ? -12.007 -3.665 -5.189 1.00 97.50 126 GLU A CA 1
ATOM 950 C C . GLU A 1 126 ? -11.710 -4.288 -3.813 1.00 97.50 126 GLU A C 1
ATOM 952 O O . GLU A 1 126 ? -11.410 -3.558 -2.865 1.00 97.50 126 GLU A O 1
ATOM 957 N N . ALA A 1 127 ? -11.764 -5.620 -3.695 1.00 97.56 127 ALA A N 1
ATOM 958 C CA . ALA A 1 127 ? -11.472 -6.308 -2.439 1.00 97.56 127 ALA A CA 1
ATOM 959 C C . ALA A 1 127 ? -10.002 -6.130 -2.043 1.00 97.56 127 ALA A C 1
ATOM 961 O O . ALA A 1 127 ? -9.681 -5.992 -0.862 1.00 97.56 127 ALA A O 1
ATOM 962 N N . ASP A 1 128 ? -9.118 -6.080 -3.033 1.00 97.19 128 ASP A N 1
ATOM 963 C CA . ASP A 1 128 ? -7.698 -5.855 -2.824 1.00 97.19 128 ASP A CA 1
ATOM 964 C C . ASP A 1 128 ? -7.370 -4.398 -2.467 1.00 97.19 128 ASP A C 1
ATOM 966 O O . ASP A 1 128 ? -6.709 -4.115 -1.464 1.00 97.19 128 ASP A O 1
ATOM 970 N N . ALA A 1 129 ? -7.984 -3.451 -3.180 1.00 98.12 129 ALA A N 1
ATOM 971 C CA . ALA A 1 129 ? -7.916 -2.033 -2.847 1.00 98.12 129 ALA A CA 1
ATOM 972 C C . ALA A 1 129 ? -8.356 -1.766 -1.399 1.00 98.12 129 ALA A C 1
ATOM 974 O O . ALA A 1 129 ? -7.683 -1.041 -0.656 1.00 98.12 129 ALA A O 1
ATOM 975 N N . PHE A 1 130 ? -9.461 -2.396 -0.973 1.00 98.56 130 PHE A N 1
ATOM 976 C CA . PHE A 1 130 ? -9.913 -2.364 0.415 1.00 98.56 130 PHE A CA 1
ATOM 977 C C . PHE A 1 130 ? -8.846 -2.924 1.363 1.00 98.56 130 PHE A C 1
ATOM 979 O O . PHE A 1 130 ? -8.514 -2.283 2.363 1.00 98.56 130 PHE A O 1
ATOM 986 N N . ARG A 1 131 ? -8.299 -4.104 1.053 1.00 97.81 131 ARG A N 1
ATOM 987 C CA . ARG A 1 131 ? -7.326 -4.829 1.880 1.00 97.81 131 ARG A CA 1
ATOM 988 C C . ARG A 1 131 ? -6.066 -4.002 2.152 1.00 97.81 131 ARG A C 1
ATOM 990 O O . ARG A 1 131 ? -5.661 -3.898 3.317 1.00 97.81 131 ARG A O 1
ATOM 997 N N . HIS A 1 132 ? -5.492 -3.368 1.128 1.00 98.25 132 HIS A N 1
ATOM 998 C CA . HIS A 1 132 ? -4.303 -2.512 1.257 1.00 98.25 132 HIS A CA 1
ATOM 999 C C . HIS A 1 132 ? -4.615 -1.211 2.010 1.00 98.25 132 HIS A C 1
ATOM 1001 O O . HIS A 1 132 ? -3.936 -0.867 2.985 1.00 98.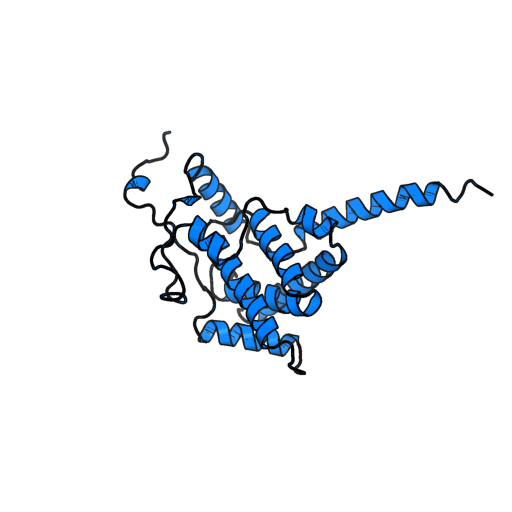25 132 HIS A O 1
ATOM 1007 N N . ALA A 1 133 ? -5.691 -0.510 1.641 1.00 98.69 133 ALA A N 1
ATOM 1008 C CA . ALA A 1 133 ? -6.058 0.745 2.295 1.00 98.69 133 ALA A CA 1
ATOM 1009 C C . ALA A 1 133 ? -6.421 0.551 3.779 1.00 98.69 133 ALA A C 1
ATOM 1011 O O . ALA A 1 133 ? -5.952 1.311 4.633 1.00 98.69 133 ALA A O 1
ATOM 1012 N N . TYR A 1 134 ? -7.195 -0.488 4.114 1.00 98.62 134 TYR A N 1
ATOM 1013 C CA . TYR A 1 134 ? -7.543 -0.828 5.496 1.00 98.62 134 TYR A CA 1
ATOM 1014 C C . TYR A 1 134 ? -6.304 -1.197 6.312 1.00 98.62 134 TYR A C 1
ATOM 1016 O O . TYR A 1 134 ? -6.117 -0.684 7.419 1.00 98.62 134 TYR A O 1
ATOM 1024 N N . PHE A 1 135 ? -5.421 -2.032 5.757 1.00 98.56 135 PHE A N 1
ATOM 1025 C CA . PHE A 1 135 ? -4.159 -2.385 6.400 1.00 98.56 135 PHE A CA 1
ATOM 1026 C C . PHE A 1 135 ? -3.320 -1.151 6.717 1.00 98.56 135 PHE A C 1
ATOM 1028 O O . PHE A 1 135 ? -2.920 -0.960 7.868 1.00 98.56 135 PHE A O 1
ATOM 1035 N N . SER A 1 136 ? -3.106 -0.275 5.734 1.00 98.62 136 SER A N 1
ATOM 1036 C CA . SER A 1 136 ? -2.281 0.915 5.927 1.00 98.62 136 SER A CA 1
ATOM 1037 C C . SER A 1 136 ? -2.899 1.893 6.929 1.00 98.62 136 SER A C 1
ATOM 1039 O O . SER A 1 136 ? -2.191 2.431 7.787 1.00 98.62 136 SER A O 1
ATOM 1041 N N . PHE A 1 137 ? -4.225 2.069 6.901 1.00 98.62 137 PHE A N 1
ATOM 1042 C CA . PHE A 1 137 ? -4.960 2.870 7.884 1.00 98.62 137 PHE A CA 1
ATOM 1043 C C . PHE A 1 137 ? -4.754 2.339 9.307 1.00 98.62 137 PHE A C 1
ATOM 1045 O O . PHE A 1 137 ? -4.329 3.066 10.210 1.00 98.62 137 PHE A O 1
ATOM 1052 N N . ARG A 1 138 ? -5.034 1.050 9.524 1.00 98.12 138 ARG A N 1
ATOM 1053 C CA . ARG A 1 138 ? -4.954 0.411 10.844 1.00 98.12 138 ARG A CA 1
ATOM 1054 C C . ARG A 1 138 ? -3.526 0.368 11.366 1.00 98.12 138 ARG A C 1
ATOM 1056 O O . ARG A 1 138 ? -3.303 0.596 12.558 1.00 98.12 138 ARG A O 1
ATOM 1063 N N . LEU A 1 139 ? -2.556 0.122 10.488 1.00 97.88 139 LEU A N 1
ATOM 1064 C CA . LEU A 1 139 ? -1.145 0.159 10.847 1.00 97.88 139 LEU A CA 1
ATOM 1065 C C . LEU A 1 139 ? -0.747 1.570 11.283 1.00 97.88 139 LEU A C 1
ATOM 1067 O O . LEU A 1 139 ? -0.136 1.738 12.336 1.00 97.88 139 LEU A O 1
ATOM 1071 N N . SER A 1 140 ? -1.197 2.598 10.563 1.00 98.25 140 SER A N 1
ATOM 1072 C CA . SER A 1 140 ? -0.946 3.998 10.924 1.00 98.25 140 SER A CA 1
ATOM 1073 C C . SER A 1 140 ? -1.573 4.378 12.264 1.00 98.25 140 SER A C 1
ATOM 1075 O O . SER A 1 140 ? -0.915 5.014 13.085 1.00 98.25 140 SER A O 1
ATOM 1077 N N . GLN A 1 141 ? -2.777 3.887 12.568 1.00 96.44 141 GLN A N 1
ATOM 1078 C CA . GLN A 1 141 ? -3.379 4.035 13.899 1.00 96.44 141 GLN A CA 1
ATOM 1079 C C . GLN A 1 141 ? -2.547 3.410 15.022 1.00 96.44 141 GLN A C 1
ATOM 1081 O O . GLN A 1 141 ? -2.653 3.836 16.176 1.00 96.44 141 GLN A O 1
ATOM 1086 N N . LYS A 1 142 ? -1.773 2.364 14.720 1.00 96.38 142 LYS A N 1
ATOM 1087 C CA . LYS A 1 142 ? -1.014 1.616 15.722 1.00 96.38 142 LYS A CA 1
ATOM 1088 C C . LYS A 1 142 ? 0.400 2.146 15.916 1.00 96.38 142 LYS A C 1
ATOM 1090 O O . LYS A 1 142 ? 0.870 2.192 17.052 1.00 96.38 142 LYS A O 1
ATOM 1095 N N . ILE A 1 143 ? 1.076 2.513 14.828 1.00 96.81 143 ILE A N 1
ATOM 1096 C CA . ILE A 1 143 ? 2.502 2.869 14.846 1.00 96.81 143 ILE A CA 1
ATOM 1097 C C . ILE A 1 143 ? 2.820 4.241 14.245 1.00 96.81 143 ILE A C 1
ATOM 1099 O O . ILE A 1 143 ? 3.978 4.651 14.287 1.00 96.81 143 ILE A O 1
ATOM 1103 N N . GLY A 1 144 ? 1.814 4.965 13.753 1.00 97.69 144 GLY A N 1
ATOM 1104 C CA . GLY A 1 144 ? 1.959 6.241 13.055 1.00 97.69 144 GLY A CA 1
ATOM 1105 C C . GLY A 1 144 ? 2.220 6.070 11.556 1.00 97.69 144 GLY A C 1
ATOM 1106 O O . GLY A 1 144 ? 2.843 5.096 11.128 1.00 97.69 144 GLY A O 1
ATOM 1107 N N . SER A 1 145 ? 1.768 7.040 10.758 1.00 98.12 145 SER A N 1
ATOM 1108 C CA . SER A 1 145 ? 1.812 6.990 9.287 1.00 98.12 145 SER A CA 1
ATOM 1109 C C . SER A 1 145 ? 3.220 6.870 8.710 1.00 98.12 145 SER A C 1
ATOM 1111 O O . SER A 1 145 ? 3.427 6.133 7.750 1.00 98.12 145 SER A O 1
ATOM 1113 N N . GLU A 1 146 ? 4.212 7.539 9.305 1.00 97.94 146 GLU A N 1
ATOM 1114 C CA . GLU A 1 146 ? 5.600 7.483 8.822 1.00 97.94 146 GLU A CA 1
ATOM 1115 C C . GLU A 1 146 ? 6.193 6.072 8.957 1.00 97.94 146 GLU A C 1
ATOM 1117 O O . GLU A 1 146 ? 6.853 5.565 8.050 1.00 97.94 146 GLU A O 1
ATOM 1122 N N . ARG A 1 147 ? 5.934 5.402 10.086 1.00 97.94 147 ARG A N 1
ATOM 1123 C CA . ARG A 1 147 ? 6.381 4.020 10.298 1.00 97.94 147 ARG A CA 1
ATOM 1124 C C . ARG A 1 147 ? 5.576 3.050 9.443 1.00 97.94 147 ARG A C 1
ATOM 1126 O O . ARG A 1 147 ? 6.172 2.161 8.846 1.00 97.94 147 ARG A O 1
ATOM 1133 N N . ALA A 1 148 ? 4.263 3.251 9.325 1.00 98.25 148 ALA A N 1
ATOM 1134 C CA . ALA A 1 148 ? 3.415 2.444 8.453 1.00 98.25 148 ALA A CA 1
ATOM 1135 C C . ALA A 1 148 ? 3.878 2.498 6.988 1.00 98.25 148 ALA A C 1
ATOM 1137 O O . ALA A 1 148 ? 3.983 1.447 6.362 1.00 98.25 148 ALA A O 1
ATOM 1138 N N . LYS A 1 149 ? 4.249 3.684 6.475 1.00 98.31 149 LYS A N 1
ATOM 1139 C CA . LYS A 1 149 ? 4.816 3.848 5.125 1.00 98.31 149 LYS A CA 1
ATOM 1140 C C . LYS A 1 149 ? 6.058 2.982 4.920 1.00 98.31 149 LYS A C 1
ATOM 1142 O O . LYS A 1 149 ? 6.144 2.274 3.927 1.00 98.31 149 LYS A O 1
ATOM 1147 N N . LYS A 1 150 ? 6.988 2.966 5.883 1.00 97.94 150 LYS A N 1
ATOM 1148 C CA . LYS A 1 150 ? 8.201 2.130 5.796 1.00 97.94 150 LYS A CA 1
ATOM 1149 C C . LYS A 1 150 ? 7.865 0.646 5.652 1.00 97.94 150 LYS A C 1
ATOM 1151 O O . LYS A 1 150 ? 8.557 -0.039 4.915 1.00 97.94 150 LYS A O 1
ATOM 1156 N N . PHE A 1 151 ? 6.832 0.154 6.337 1.00 97.69 151 PHE A N 1
ATOM 1157 C CA . PHE A 1 151 ? 6.397 -1.241 6.210 1.00 97.69 151 PHE A CA 1
ATOM 1158 C C . PHE A 1 151 ? 5.698 -1.521 4.881 1.00 97.69 151 PHE A C 1
ATOM 1160 O O . PHE A 1 151 ? 6.041 -2.508 4.237 1.00 97.69 151 PHE A O 1
ATOM 1167 N N . THR A 1 152 ? 4.766 -0.661 4.455 1.00 97.00 152 THR A N 1
ATOM 1168 C CA . THR A 1 152 ? 4.065 -0.863 3.179 1.00 97.00 152 THR A CA 1
ATOM 1169 C C . THR A 1 152 ? 5.026 -0.795 2.004 1.00 97.00 152 THR A C 1
ATOM 1171 O O . THR A 1 152 ? 5.058 -1.713 1.201 1.00 97.00 152 THR A O 1
ATOM 1174 N N . ASP A 1 153 ? 5.890 0.218 1.948 1.00 97.50 153 ASP A N 1
ATOM 1175 C CA . ASP A 1 153 ? 6.826 0.386 0.835 1.00 97.50 153 ASP A CA 1
ATOM 1176 C C . ASP A 1 153 ? 7.843 -0.763 0.798 1.00 97.50 153 ASP A C 1
ATOM 1178 O O . ASP A 1 153 ? 8.164 -1.296 -0.260 1.00 97.50 153 ASP A O 1
ATOM 1182 N N . ALA A 1 154 ? 8.323 -1.201 1.966 1.00 96.00 154 ALA A N 1
ATOM 1183 C CA . ALA A 1 154 ? 9.253 -2.319 2.048 1.00 96.00 154 ALA A CA 1
ATOM 1184 C C . ALA A 1 154 ? 8.630 -3.648 1.603 1.00 96.00 154 ALA A C 1
ATOM 1186 O O . ALA A 1 154 ? 9.357 -4.504 1.086 1.00 96.00 154 ALA A O 1
ATOM 1187 N N . TYR A 1 155 ? 7.317 -3.826 1.784 1.00 94.19 155 TYR A N 1
ATOM 1188 C CA . TYR A 1 155 ? 6.587 -4.964 1.231 1.00 94.19 155 TYR A CA 1
ATOM 1189 C C . TYR A 1 155 ? 6.620 -4.932 -0.301 1.00 94.19 155 TYR A C 1
ATOM 1191 O O . TYR A 1 155 ? 7.134 -5.876 -0.900 1.00 94.19 155 TYR A O 1
ATOM 1199 N N . GLU A 1 156 ? 6.233 -3.808 -0.910 1.00 93.56 156 GLU A N 1
ATOM 1200 C CA . GLU A 1 156 ? 6.232 -3.622 -2.372 1.00 93.56 156 GLU A CA 1
ATOM 1201 C C . GLU A 1 156 ? 7.616 -3.811 -3.013 1.00 93.56 156 GLU A C 1
ATOM 1203 O O . GLU A 1 156 ? 7.744 -4.279 -4.147 1.00 93.56 156 GLU A O 1
ATOM 1208 N N . ILE A 1 157 ? 8.682 -3.465 -2.284 1.00 92.62 157 ILE A N 1
ATOM 1209 C CA . ILE A 1 157 ? 10.073 -3.696 -2.702 1.00 92.62 157 ILE A CA 1
ATOM 1210 C C . ILE A 1 157 ? 10.426 -5.188 -2.658 1.00 92.62 157 ILE A C 1
ATOM 1212 O O . ILE A 1 157 ? 11.158 -5.683 -3.515 1.00 92.62 157 ILE A O 1
ATOM 1216 N N . SER A 1 158 ? 9.947 -5.906 -1.641 1.00 89.69 158 SER A N 1
ATOM 1217 C CA . SER A 1 158 ? 10.372 -7.283 -1.348 1.00 89.69 158 SER A CA 1
ATOM 1218 C C . SER A 1 158 ? 9.574 -8.335 -2.116 1.00 89.69 158 SER A C 1
ATOM 1220 O O . SER A 1 158 ? 10.089 -9.427 -2.361 1.00 89.69 158 SER A O 1
ATOM 1222 N N . TYR A 1 159 ? 8.343 -8.008 -2.505 1.00 85.75 159 TYR A N 1
ATOM 1223 C CA . TYR A 1 159 ? 7.426 -8.885 -3.222 1.00 85.75 159 TYR A CA 1
ATOM 1224 C C . TYR A 1 159 ? 7.055 -8.229 -4.549 1.00 85.75 159 TYR A C 1
ATOM 1226 O O . TYR A 1 159 ? 6.351 -7.229 -4.607 1.00 85.75 159 TYR A O 1
ATOM 1234 N N . ILE A 1 160 ? 7.631 -8.748 -5.633 1.00 76.50 160 ILE A N 1
ATOM 1235 C CA . ILE A 1 160 ? 7.515 -8.133 -6.955 1.00 76.50 160 ILE A CA 1
ATOM 1236 C C . ILE A 1 160 ? 6.175 -8.527 -7.583 1.00 76.50 160 ILE A C 1
ATOM 1238 O O . ILE A 1 160 ? 6.070 -9.601 -8.175 1.00 76.50 160 ILE A O 1
ATOM 1242 N N . ASN A 1 161 ? 5.184 -7.645 -7.457 1.00 83.50 161 ASN A N 1
ATOM 1243 C CA . ASN A 1 161 ? 4.001 -7.603 -8.317 1.00 83.50 161 ASN A CA 1
ATOM 1244 C C . ASN A 1 161 ? 4.365 -6.961 -9.678 1.00 83.50 161 ASN A C 1
ATOM 1246 O O . ASN A 1 161 ? 5.454 -6.389 -9.836 1.00 83.50 161 ASN A O 1
ATOM 1250 N N . LYS A 1 162 ? 3.466 -7.030 -10.667 1.00 91.69 162 LYS A N 1
ATOM 1251 C CA . LYS A 1 162 ? 3.552 -6.177 -11.860 1.00 91.69 162 LYS A CA 1
ATOM 1252 C C . LYS A 1 162 ? 3.647 -4.713 -11.443 1.00 91.69 162 LYS A C 1
ATOM 1254 O O . LYS A 1 162 ? 3.060 -4.305 -10.442 1.00 91.69 162 LYS A O 1
ATOM 1259 N N . MET A 1 163 ? 4.335 -3.898 -12.237 1.00 91.56 163 MET A N 1
ATOM 1260 C CA . MET A 1 163 ? 4.490 -2.463 -11.981 1.00 91.56 163 MET A CA 1
ATOM 1261 C C . MET A 1 163 ? 3.132 -1.773 -11.840 1.00 91.56 163 MET A C 1
ATOM 1263 O O . MET A 1 163 ? 2.949 -0.947 -10.949 1.00 91.56 163 MET A O 1
ATOM 1267 N N . GLY A 1 164 ? 2.175 -2.170 -12.679 1.00 93.31 164 GLY A N 1
ATOM 1268 C CA . GLY A 1 164 ? 0.799 -1.698 -12.636 1.00 93.31 164 GLY A CA 1
ATOM 1269 C C . GLY A 1 164 ? 0.079 -1.950 -11.313 1.00 93.31 164 GLY A C 1
ATOM 1270 O O . GLY A 1 164 ? -0.495 -1.018 -10.744 1.00 93.31 164 GLY A O 1
ATOM 1271 N N . GLY A 1 165 ? 0.133 -3.199 -10.837 1.00 94.06 165 GLY A N 1
ATOM 1272 C CA . GLY A 1 165 ? -0.456 -3.633 -9.566 1.00 94.06 165 GLY A CA 1
ATOM 1273 C C . GLY A 1 165 ? 0.233 -2.956 -8.384 1.00 94.06 165 GLY A C 1
ATOM 1274 O O . GLY A 1 165 ? -0.408 -2.246 -7.620 1.00 94.06 165 GLY A O 1
ATOM 1275 N N . ARG A 1 166 ? 1.572 -2.961 -8.358 1.00 94.38 166 ARG A N 1
ATOM 1276 C CA . ARG A 1 166 ? 2.354 -2.238 -7.341 1.00 94.38 166 ARG A CA 1
ATOM 1277 C C . ARG A 1 166 ? 1.962 -0.760 -7.233 1.00 94.38 166 ARG A C 1
ATOM 1279 O O . ARG A 1 166 ? 1.878 -0.213 -6.136 1.00 94.38 166 ARG A O 1
ATOM 1286 N N . CYS A 1 167 ? 1.758 -0.067 -8.355 1.00 95.56 167 CYS A N 1
ATOM 1287 C CA . CYS A 1 167 ? 1.320 1.331 -8.330 1.00 95.56 167 CYS A CA 1
ATOM 1288 C C . CYS A 1 167 ? -0.078 1.490 -7.708 1.00 95.56 167 CYS A C 1
ATOM 1290 O O . CYS A 1 167 ? -0.304 2.458 -6.976 1.00 95.56 167 CYS A O 1
ATOM 1292 N N . MET A 1 168 ? -0.996 0.554 -7.964 1.00 96.81 168 MET A N 1
ATOM 1293 C CA . MET A 1 168 ? -2.301 0.489 -7.299 1.00 96.81 168 MET A CA 1
ATOM 1294 C C . MET A 1 168 ? -2.135 0.279 -5.784 1.00 96.81 168 MET A C 1
ATOM 1296 O O . MET A 1 168 ? -2.702 1.045 -4.999 1.00 96.81 168 MET A O 1
ATOM 1300 N N . ASP A 1 169 ? -1.295 -0.665 -5.369 1.00 97.25 169 ASP A N 1
ATOM 1301 C CA . ASP A 1 169 ? -1.069 -0.998 -3.959 1.00 97.25 169 ASP A CA 1
ATOM 1302 C C . ASP A 1 169 ? -0.439 0.165 -3.194 1.00 97.25 169 ASP A C 1
ATOM 1304 O O . ASP A 1 169 ? -0.918 0.557 -2.126 1.00 97.25 169 ASP A O 1
ATOM 1308 N N . LEU A 1 170 ? 0.584 0.806 -3.769 1.00 97.56 170 LEU A N 1
ATOM 1309 C CA . LEU A 1 170 ? 1.206 2.015 -3.225 1.00 97.56 170 LEU A CA 1
ATOM 1310 C C . LEU A 1 170 ? 0.201 3.162 -3.075 1.00 97.56 170 LEU A C 1
ATOM 1312 O O . LEU A 1 170 ? 0.194 3.847 -2.043 1.00 97.56 170 LEU A O 1
ATOM 1316 N N . TRP A 1 171 ? -0.658 3.371 -4.078 1.00 97.94 171 TRP A N 1
ATOM 1317 C CA . TRP A 1 171 ? -1.693 4.403 -4.035 1.00 97.94 171 TRP A CA 1
ATOM 1318 C C . TRP A 1 171 ? -2.691 4.142 -2.906 1.00 97.94 171 TRP A C 1
ATOM 1320 O O . TRP A 1 171 ? -2.952 5.026 -2.084 1.00 97.94 171 TRP A O 1
ATOM 1330 N N . ASN A 1 172 ? -3.212 2.919 -2.827 1.00 98.56 172 ASN A N 1
ATOM 1331 C CA . ASN A 1 172 ? -4.199 2.524 -1.825 1.00 98.56 172 ASN A CA 1
ATOM 1332 C C . ASN A 1 172 ? -3.608 2.536 -0.412 1.00 98.56 172 ASN A C 1
ATOM 1334 O O . ASN A 1 172 ? -4.247 3.022 0.525 1.00 98.56 172 ASN A O 1
ATOM 1338 N N . ASN A 1 173 ? -2.351 2.117 -0.260 1.00 98.56 173 ASN A N 1
ATOM 1339 C CA . ASN A 1 173 ? -1.596 2.255 0.979 1.00 98.56 173 ASN A CA 1
ATOM 1340 C C . ASN A 1 173 ? -1.493 3.732 1.405 1.00 98.56 173 ASN A C 1
ATOM 1342 O O . ASN A 1 173 ? -1.795 4.071 2.551 1.00 98.56 173 ASN A O 1
ATOM 1346 N N . ARG A 1 174 ? -1.118 4.643 0.495 1.00 98.38 174 ARG A N 1
ATOM 1347 C CA . ARG A 1 174 ? -1.046 6.087 0.785 1.00 98.38 174 ARG A CA 1
ATOM 1348 C C . ARG A 1 174 ? -2.398 6.654 1.216 1.00 98.38 174 ARG A C 1
ATOM 1350 O O . ARG A 1 174 ? -2.449 7.369 2.218 1.00 98.38 174 ARG A O 1
ATOM 1357 N N . GLU A 1 175 ? -3.477 6.329 0.506 1.00 98.38 175 GLU A N 1
ATOM 1358 C CA . GLU A 1 175 ? -4.823 6.787 0.870 1.00 98.38 175 GLU A CA 1
ATOM 1359 C C . GLU A 1 175 ? -5.264 6.236 2.233 1.00 98.38 175 GLU A C 1
ATOM 1361 O O . GLU A 1 175 ? -5.823 6.986 3.031 1.00 98.38 175 GLU A O 1
ATOM 1366 N N . GLY A 1 176 ? -4.930 4.983 2.562 1.00 98.56 176 GLY A N 1
ATOM 1367 C CA . GLY A 1 176 ? -5.138 4.412 3.895 1.00 98.56 176 GLY A CA 1
ATOM 1368 C C . GLY A 1 176 ? -4.502 5.248 5.010 1.00 98.56 176 GLY A C 1
ATOM 1369 O O . GLY A 1 176 ? -5.167 5.608 5.984 1.00 98.56 176 GLY A O 1
ATOM 1370 N N . ARG A 1 177 ? -3.228 5.631 4.848 1.00 98.56 177 ARG A N 1
ATOM 1371 C CA . ARG A 1 177 ? -2.532 6.511 5.809 1.00 98.56 177 ARG A CA 1
ATOM 1372 C C . ARG A 1 177 ? -3.160 7.898 5.884 1.00 98.56 177 ARG A C 1
ATOM 1374 O O . ARG A 1 177 ? -3.348 8.426 6.976 1.00 98.56 177 ARG A O 1
ATOM 1381 N N . ARG A 1 178 ? -3.509 8.482 4.735 1.00 97.88 178 ARG A N 1
ATOM 1382 C CA . ARG A 1 178 ? -4.143 9.804 4.659 1.00 97.88 178 ARG A CA 1
ATOM 1383 C C . ARG A 1 178 ? -5.479 9.829 5.395 1.00 97.88 178 ARG A C 1
ATOM 1385 O O . ARG A 1 178 ? -5.697 10.708 6.216 1.00 97.88 178 ARG A O 1
ATOM 1392 N N . MET A 1 179 ? -6.332 8.833 5.162 1.00 97.94 179 MET A N 1
ATOM 1393 C CA . MET A 1 179 ? -7.610 8.700 5.862 1.00 97.94 179 MET A CA 1
ATOM 1394 C C . MET A 1 179 ? -7.422 8.585 7.381 1.00 97.94 179 MET A C 1
ATOM 1396 O O . MET A 1 179 ? -8.222 9.133 8.139 1.00 97.94 179 MET A O 1
ATOM 1400 N N . TYR A 1 180 ? -6.361 7.920 7.852 1.00 97.50 180 TYR A N 1
ATOM 1401 C CA . TYR A 1 180 ? -6.035 7.930 9.278 1.00 97.50 180 TYR A CA 1
ATOM 1402 C C . TYR A 1 180 ? -5.661 9.337 9.762 1.00 97.50 180 TYR A C 1
ATOM 1404 O O . TYR A 1 180 ? -6.194 9.785 10.772 1.00 97.50 180 TYR A O 1
ATOM 1412 N N . GLU A 1 181 ? -4.786 10.054 9.056 1.00 97.19 181 GLU A N 1
ATOM 1413 C CA . GLU A 1 181 ? -4.396 11.416 9.446 1.00 97.19 181 GLU A CA 1
ATOM 1414 C C . GLU A 1 181 ? -5.587 12.383 9.481 1.00 97.19 181 GLU A C 1
ATOM 1416 O O . GLU A 1 181 ? -5.685 13.186 10.411 1.00 97.19 181 GLU A O 1
ATOM 1421 N N . ASP A 1 182 ? -6.512 12.251 8.528 1.00 95.12 182 ASP A N 1
ATOM 1422 C CA . ASP A 1 182 ? -7.746 13.040 8.445 1.00 95.12 182 ASP A CA 1
ATOM 1423 C C . ASP A 1 182 ? -8.697 12.756 9.626 1.00 95.12 182 ASP A C 1
ATOM 1425 O O . ASP A 1 182 ? -9.494 13.612 10.011 1.00 95.12 182 ASP A O 1
ATOM 1429 N N . THR A 1 183 ? -8.612 11.565 10.230 1.00 93.31 183 THR A N 1
ATOM 1430 C CA . THR A 1 183 ? -9.556 11.083 11.256 1.00 93.31 183 THR A CA 1
ATOM 1431 C C . THR A 1 183 ? -8.928 10.841 12.632 1.00 93.31 183 THR A C 1
ATOM 1433 O O . THR A 1 183 ? -9.624 10.432 13.562 1.00 93.31 183 THR A O 1
ATOM 1436 N N . LYS A 1 184 ? -7.629 11.116 12.817 1.00 89.38 184 LYS A N 1
ATOM 1437 C CA . LYS A 1 184 ? -6.863 10.739 14.024 1.00 89.38 184 LYS A CA 1
ATOM 1438 C C . LYS A 1 184 ? -7.346 11.359 15.338 1.00 89.38 184 LYS A C 1
ATOM 1440 O O . LYS A 1 184 ? -6.969 10.874 16.400 1.00 89.38 184 LYS A O 1
ATOM 1445 N N . THR A 1 185 ? -8.135 12.430 15.278 1.00 87.75 185 THR A N 1
ATOM 1446 C CA . THR A 1 185 ? -8.744 13.096 16.443 1.00 87.75 185 THR A CA 1
ATOM 1447 C C . THR A 1 185 ? -10.124 12.540 16.800 1.00 87.75 185 THR A C 1
ATOM 1449 O O . THR A 1 185 ? -10.737 13.002 17.757 1.00 87.75 185 THR A O 1
ATOM 1452 N N . SER A 1 186 ? -10.637 11.577 16.030 1.00 82.12 186 SER A N 1
ATOM 1453 C CA . SER A 1 186 ? -11.923 10.935 16.289 1.00 82.12 186 SER A CA 1
ATOM 1454 C C . SER A 1 186 ? -11.833 9.972 17.474 1.00 82.12 186 SER A C 1
ATOM 1456 O O . SER A 1 186 ? -10.959 9.107 17.521 1.00 82.12 186 SER A O 1
ATOM 1458 N N . GLU A 1 187 ? -12.801 10.069 18.384 1.00 80.81 187 GLU A N 1
ATOM 1459 C CA . GLU A 1 187 ? -12.974 9.163 19.533 1.00 80.81 187 GLU A CA 1
ATOM 1460 C C . GLU A 1 187 ? -13.770 7.888 19.178 1.00 80.81 187 GLU A C 1
ATOM 1462 O O . GLU A 1 187 ? -14.119 7.094 20.051 1.00 80.81 187 GLU A O 1
ATOM 1467 N N . SER A 1 188 ? -14.099 7.693 17.897 1.00 80.62 188 SER A N 1
ATOM 1468 C CA . SER A 1 188 ? -14.876 6.538 17.428 1.00 80.62 188 SER A CA 1
ATOM 1469 C C . SER A 1 188 ? -14.113 5.220 17.588 1.00 80.62 188 SER A C 1
ATOM 1471 O O . SER A 1 188 ? -12.882 5.198 17.688 1.00 80.62 188 SER A O 1
ATOM 1473 N N . ASP A 1 189 ? -14.836 4.092 17.547 1.00 87.12 189 ASP A N 1
ATOM 1474 C CA . ASP A 1 189 ? -14.190 2.779 17.488 1.00 87.12 189 ASP A CA 1
ATOM 1475 C C . ASP A 1 189 ? -13.221 2.718 16.301 1.00 87.12 189 ASP A C 1
ATOM 1477 O O . ASP A 1 189 ? -13.588 2.949 15.147 1.00 87.12 189 ASP A O 1
ATOM 1481 N N . LYS A 1 190 ? -11.958 2.401 16.596 1.00 86.88 190 LYS A N 1
ATOM 1482 C CA . LYS A 1 190 ? -10.865 2.533 15.631 1.00 86.88 190 LYS A CA 1
ATOM 1483 C C . LYS A 1 190 ? -11.008 1.596 14.434 1.00 86.88 190 LYS A C 1
ATOM 1485 O O . LYS A 1 190 ? -10.546 1.961 13.356 1.00 86.88 190 LYS A O 1
ATOM 1490 N N . LYS A 1 191 ? -11.606 0.410 14.615 1.00 92.81 191 LYS A N 1
ATOM 1491 C CA . LYS A 1 191 ? -11.782 -0.574 13.536 1.00 92.81 191 LYS A CA 1
ATOM 1492 C C . LYS A 1 191 ? -12.984 -0.220 12.672 1.00 92.81 191 LYS A C 1
ATOM 1494 O O . LYS A 1 191 ? -12.859 -0.210 11.452 1.00 92.81 191 LYS A O 1
ATOM 1499 N N . ALA A 1 192 ? -14.109 0.127 13.297 1.00 93.75 192 ALA A N 1
ATOM 1500 C CA . ALA A 1 192 ? -15.299 0.581 12.584 1.00 93.75 192 ALA A CA 1
ATOM 1501 C C . ALA A 1 192 ? -14.997 1.831 11.745 1.00 93.75 192 ALA A C 1
ATOM 1503 O O . ALA A 1 192 ? -15.326 1.862 10.563 1.00 93.75 192 ALA A O 1
ATOM 1504 N N . LEU A 1 193 ? -14.271 2.796 12.319 1.00 95.00 193 LEU A N 1
ATOM 1505 C CA . LEU A 1 193 ? -13.842 4.007 11.621 1.00 95.00 193 LEU A CA 1
ATOM 1506 C C . LEU A 1 193 ? -12.948 3.696 10.413 1.00 95.00 193 LEU A C 1
ATOM 1508 O O . LEU A 1 193 ? -13.140 4.279 9.349 1.00 95.00 193 LEU A O 1
ATOM 1512 N N . ALA A 1 194 ? -11.992 2.772 10.556 1.00 97.31 194 ALA A N 1
ATOM 1513 C CA . ALA A 1 194 ? -11.134 2.349 9.451 1.00 97.31 194 ALA A CA 1
ATOM 1514 C C . ALA A 1 194 ? -11.952 1.710 8.322 1.00 97.31 194 ALA A C 1
ATOM 1516 O O . ALA A 1 194 ? -11.816 2.093 7.164 1.00 97.31 194 ALA A O 1
ATOM 1517 N N . GLN A 1 195 ? -12.838 0.771 8.663 1.00 97.94 195 GLN A N 1
ATOM 1518 C CA . GLN A 1 195 ? -13.695 0.099 7.691 1.00 97.94 195 GLN A CA 1
ATOM 1519 C C . GLN A 1 195 ? -14.601 1.101 6.963 1.00 97.94 195 GLN A C 1
ATOM 1521 O O . GLN A 1 195 ? -14.665 1.087 5.737 1.00 97.94 195 GLN A O 1
ATOM 1526 N N . GLU A 1 196 ? -15.284 1.981 7.695 1.00 97.19 196 GLU A N 1
ATOM 1527 C CA . GLU A 1 196 ? -16.187 2.982 7.122 1.00 97.19 196 GLU A CA 1
ATOM 1528 C C . GLU A 1 196 ? -15.450 3.976 6.219 1.00 97.19 196 GLU A C 1
ATOM 1530 O O . GLU A 1 196 ? -15.922 4.266 5.116 1.00 97.19 196 GLU A O 1
ATOM 1535 N N . SER A 1 197 ? -14.275 4.446 6.649 1.00 97.88 197 SER A N 1
ATOM 1536 C CA . SER A 1 197 ? -13.452 5.377 5.870 1.00 97.88 197 SER A CA 1
ATOM 1537 C C . SER A 1 197 ? -13.027 4.750 4.545 1.00 97.88 197 SER A C 1
ATOM 1539 O O . SER A 1 197 ? -13.206 5.354 3.490 1.00 97.88 197 SER A O 1
ATOM 1541 N N . VAL A 1 198 ? -12.535 3.507 4.578 1.00 98.50 198 VAL A N 1
ATOM 1542 C CA . VAL A 1 198 ? -12.076 2.795 3.377 1.00 98.50 198 VAL A CA 1
ATOM 1543 C C . VAL A 1 198 ? -13.246 2.491 2.435 1.00 98.50 198 VAL A C 1
ATOM 1545 O O . VAL A 1 198 ? -13.145 2.747 1.238 1.00 98.50 198 VAL A O 1
ATOM 1548 N N . MET A 1 199 ? -14.386 2.023 2.954 1.00 98.25 199 MET A N 1
ATOM 1549 C CA . MET A 1 199 ? -15.576 1.770 2.126 1.00 98.25 199 MET A CA 1
ATOM 1550 C C . MET A 1 199 ? -16.132 3.054 1.495 1.00 98.25 199 MET A C 1
ATOM 1552 O O . MET A 1 199 ? -16.633 3.021 0.371 1.00 98.25 199 MET A O 1
ATOM 1556 N N . SER A 1 200 ? -16.054 4.186 2.197 1.00 97.56 200 SER A N 1
ATOM 1557 C CA . SER A 1 200 ? -16.441 5.490 1.644 1.00 97.56 200 SER A CA 1
ATOM 1558 C C . SER A 1 200 ? -15.467 5.935 0.554 1.00 97.56 200 SER A C 1
ATOM 1560 O O . SER A 1 200 ? -15.901 6.323 -0.527 1.00 97.56 200 SER A O 1
ATOM 1562 N N . ALA A 1 201 ? -14.161 5.760 0.770 1.00 97.69 201 ALA A N 1
ATOM 1563 C CA . ALA A 1 201 ? -13.133 6.075 -0.218 1.00 97.69 201 ALA A CA 1
ATOM 1564 C C . ALA A 1 201 ? -13.265 5.262 -1.519 1.00 97.69 201 ALA A C 1
ATOM 1566 O O . ALA A 1 201 ? -12.984 5.793 -2.593 1.00 97.69 201 ALA A O 1
ATOM 1567 N N . ILE A 1 202 ? -13.737 4.012 -1.455 1.00 96.94 202 ILE A N 1
ATOM 1568 C CA . ILE A 1 202 ? -14.085 3.228 -2.653 1.00 96.94 202 ILE A CA 1
ATOM 1569 C C . ILE A 1 202 ? -15.232 3.901 -3.416 1.00 96.94 202 ILE A C 1
ATOM 1571 O O . ILE A 1 202 ? -15.103 4.186 -4.605 1.00 96.94 202 ILE A O 1
ATOM 1575 N N . LYS A 1 203 ? -16.337 4.221 -2.730 1.00 95.81 203 LYS A N 1
ATOM 1576 C CA . LYS A 1 203 ? -17.527 4.843 -3.346 1.00 95.81 203 LYS A CA 1
ATOM 1577 C C . LYS A 1 203 ? -17.242 6.221 -3.942 1.00 95.81 203 LYS A C 1
ATOM 1579 O O . LYS A 1 203 ? -17.846 6.597 -4.940 1.00 95.81 203 LYS A O 1
ATOM 1584 N N . GLU A 1 204 ? -16.335 6.967 -3.325 1.00 94.44 204 GLU A N 1
ATOM 1585 C CA . GLU A 1 204 ? -15.900 8.294 -3.765 1.00 94.44 204 GLU A CA 1
ATOM 1586 C C . GLU A 1 204 ? -14.864 8.247 -4.902 1.00 94.44 204 GLU A C 1
ATOM 1588 O O . GLU A 1 204 ? -14.428 9.298 -5.372 1.00 94.44 204 GLU A O 1
ATOM 1593 N N . GLY A 1 205 ? -14.425 7.057 -5.332 1.00 94.00 205 GLY A N 1
ATOM 1594 C CA . GLY A 1 205 ? -13.370 6.914 -6.339 1.00 94.00 205 GLY A CA 1
ATOM 1595 C C . GLY A 1 205 ? -12.026 7.471 -5.860 1.00 94.00 205 GLY A C 1
ATOM 1596 O O . GLY A 1 205 ? -11.262 8.047 -6.631 1.00 94.00 205 GLY A O 1
ATOM 1597 N N . ARG A 1 206 ? -11.735 7.398 -4.558 1.00 95.12 206 ARG A N 1
ATOM 1598 C CA . ARG A 1 206 ? -10.426 7.785 -4.008 1.00 95.12 206 ARG A CA 1
ATOM 1599 C C . ARG A 1 206 ? -9.397 6.669 -4.142 1.00 95.12 206 ARG A C 1
ATOM 1601 O O . ARG A 1 206 ? -8.224 6.972 -4.373 1.00 95.12 206 ARG A O 1
ATOM 1608 N N . LEU A 1 207 ? -9.840 5.422 -3.995 1.00 97.69 207 LEU A N 1
ATOM 1609 C CA . LEU A 1 207 ? -9.002 4.239 -4.171 1.00 97.69 207 LEU A CA 1
ATOM 1610 C C . LEU A 1 207 ? -8.910 3.837 -5.642 1.00 97.69 207 LEU A C 1
ATOM 1612 O O . LEU A 1 207 ? -9.836 4.057 -6.422 1.00 97.69 207 LEU A O 1
ATOM 1616 N N . VAL A 1 208 ? -7.783 3.231 -5.994 1.00 97.25 208 VAL A N 1
ATOM 1617 C CA . VAL A 1 208 ? -7.542 2.628 -7.302 1.00 97.25 208 VAL A CA 1
ATOM 1618 C C . VAL A 1 208 ? -7.996 1.174 -7.233 1.00 97.25 208 VAL A C 1
ATOM 1620 O O . VAL A 1 208 ? -7.501 0.419 -6.404 1.00 97.25 208 VAL A O 1
ATOM 1623 N N . LEU A 1 209 ? -8.959 0.794 -8.075 1.00 96.44 209 LEU A N 1
ATOM 1624 C CA . LEU A 1 209 ? -9.606 -0.527 -8.026 1.00 96.44 209 LEU A CA 1
ATOM 1625 C C . LEU A 1 209 ? -9.105 -1.490 -9.107 1.00 96.44 209 LEU A C 1
ATOM 1627 O O . LEU A 1 209 ? -9.641 -2.584 -9.239 1.00 96.44 209 LEU A O 1
ATOM 1631 N N . ARG A 1 210 ? -8.151 -1.050 -9.926 1.00 94.81 210 ARG A N 1
ATOM 1632 C CA . ARG A 1 210 ? -7.517 -1.839 -10.980 1.00 94.81 210 ARG A CA 1
ATOM 1633 C C . ARG A 1 210 ? -6.087 -1.346 -11.203 1.00 94.81 210 ARG A C 1
ATOM 1635 O O . ARG A 1 210 ? -5.846 -0.151 -11.006 1.00 94.81 210 ARG A O 1
ATOM 1642 N N . PRO A 1 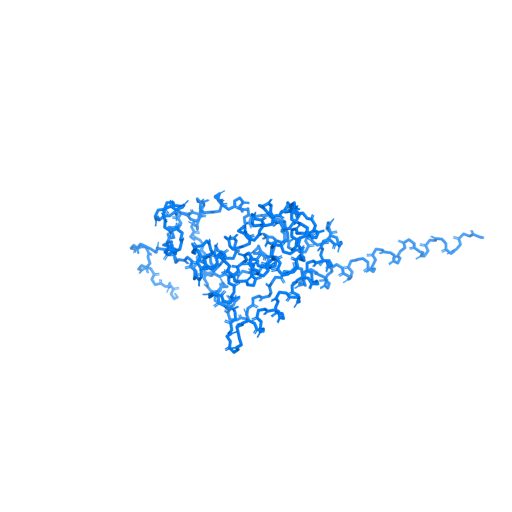211 ? -5.180 -2.205 -11.680 1.00 94.50 211 PRO A N 1
ATOM 1643 C CA . PRO A 1 211 ? -3.814 -1.825 -11.993 1.00 94.50 211 PRO A CA 1
ATOM 1644 C C . PRO A 1 211 ? -3.719 -0.633 -12.941 1.00 94.50 211 PRO A C 1
ATOM 1646 O O . PRO A 1 211 ? -4.581 -0.401 -13.796 1.00 94.50 211 PRO A O 1
ATOM 1649 N N . PHE A 1 212 ? -2.615 0.095 -12.812 1.00 94.56 212 PHE A N 1
ATOM 1650 C CA . PHE A 1 212 ? -2.132 0.940 -13.896 1.00 94.56 212 PHE A CA 1
ATOM 1651 C C . PHE A 1 212 ? -1.658 0.038 -15.037 1.00 94.56 212 PHE A C 1
ATOM 1653 O O . PHE A 1 212 ? -1.111 -1.032 -14.791 1.00 94.56 212 PHE A O 1
ATOM 1660 N N . GLU A 1 213 ? -1.814 0.466 -16.282 1.00 92.12 213 GLU A N 1
ATOM 1661 C CA . GLU A 1 213 ? -1.364 -0.331 -17.428 1.00 92.12 213 GLU A CA 1
ATOM 1662 C C . GLU A 1 213 ? -0.110 0.291 -18.029 1.00 92.12 213 GLU A C 1
ATOM 1664 O O . GLU A 1 213 ? -0.028 1.509 -18.170 1.00 92.12 213 GLU A O 1
ATOM 1669 N N . ILE A 1 214 ? 0.881 -0.523 -18.394 1.00 89.00 214 ILE A N 1
ATOM 1670 C CA . ILE A 1 214 ? 2.050 -0.005 -19.111 1.00 89.00 214 ILE A CA 1
ATOM 1671 C C . ILE A 1 214 ? 1.599 0.389 -20.518 1.00 89.00 214 ILE A C 1
ATOM 1673 O O . ILE A 1 214 ? 1.177 -0.456 -21.313 1.00 89.00 214 ILE A O 1
ATOM 1677 N N . ASN A 1 215 ? 1.750 1.666 -20.852 1.00 86.44 215 ASN A N 1
ATOM 1678 C CA . ASN A 1 215 ? 1.597 2.143 -22.210 1.00 86.44 215 ASN A CA 1
ATOM 1679 C C . ASN A 1 215 ? 2.884 1.842 -22.975 1.00 86.44 215 ASN A C 1
ATOM 1681 O O . ASN A 1 215 ? 3.865 2.585 -22.945 1.00 86.44 215 ASN A O 1
ATOM 1685 N N . TRP A 1 216 ? 2.883 0.703 -23.656 1.00 73.06 216 TRP A N 1
ATOM 1686 C CA . TRP A 1 216 ? 4.054 0.223 -24.376 1.00 73.06 216 TRP A CA 1
ATOM 1687 C C . TRP A 1 216 ? 4.424 1.051 -25.621 1.00 73.06 216 TRP A C 1
ATOM 1689 O O . TRP A 1 216 ? 5.449 0.763 -26.246 1.00 73.06 216 TRP A O 1
ATOM 1699 N N . GLY A 1 217 ? 3.603 2.032 -26.020 1.00 66.69 217 GLY A N 1
ATOM 1700 C CA . GLY A 1 217 ? 3.763 2.750 -27.286 1.00 66.69 217 GLY A CA 1
ATOM 1701 C C . GLY A 1 217 ? 3.943 1.807 -28.490 1.00 66.69 217 GLY A C 1
ATOM 1702 O O . GLY A 1 217 ? 3.544 0.641 -28.468 1.00 66.69 217 GLY A O 1
ATOM 1703 N N . ASP A 1 218 ? 4.599 2.288 -29.550 1.00 54.25 218 ASP A N 1
ATOM 1704 C CA . ASP A 1 218 ? 5.038 1.447 -30.679 1.00 54.25 218 ASP A CA 1
ATOM 1705 C C . ASP A 1 218 ? 6.248 0.544 -30.335 1.00 54.25 218 ASP A C 1
ATOM 1707 O O . ASP A 1 218 ? 6.615 -0.338 -31.119 1.00 54.25 218 ASP A O 1
ATOM 1711 N N . GLU A 1 219 ? 6.870 0.728 -29.165 1.00 51.69 219 GLU A N 1
ATOM 1712 C CA . GLU A 1 219 ? 8.099 0.037 -28.750 1.00 51.69 219 GLU A CA 1
ATOM 1713 C C . GLU A 1 219 ? 7.860 -1.438 -28.355 1.00 51.69 219 GLU A C 1
ATOM 1715 O O . GLU A 1 219 ? 8.794 -2.241 -28.346 1.00 51.69 219 GLU A O 1
ATOM 1720 N N . ALA A 1 220 ? 6.601 -1.858 -28.162 1.00 47.53 220 ALA A N 1
ATOM 1721 C CA . ALA A 1 220 ? 6.220 -3.261 -27.937 1.00 47.53 220 ALA A CA 1
ATOM 1722 C C . ALA A 1 220 ? 6.216 -4.171 -29.182 1.00 47.53 220 ALA A C 1
ATOM 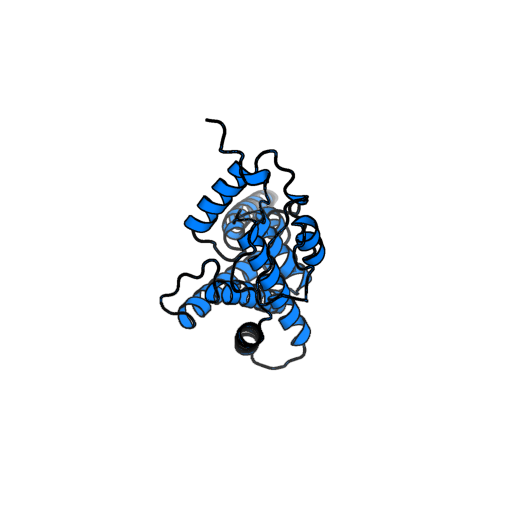1724 O O . ALA A 1 220 ? 5.908 -5.357 -29.054 1.00 47.53 220 ALA A O 1
ATOM 1725 N N . LYS A 1 221 ? 6.582 -3.694 -30.381 1.00 44.03 221 LYS A N 1
ATOM 1726 C CA . LYS A 1 221 ? 6.731 -4.587 -31.555 1.00 44.03 221 LYS A CA 1
ATOM 1727 C C . LYS A 1 221 ? 7.991 -5.458 -31.526 1.00 44.03 221 LYS A C 1
ATOM 1729 O O . LYS A 1 221 ? 8.190 -6.268 -32.430 1.00 44.03 221 LYS A O 1
ATOM 1734 N N . ALA A 1 222 ? 8.844 -5.323 -30.515 1.00 43.25 222 ALA A N 1
ATOM 1735 C CA . ALA A 1 222 ? 9.950 -6.245 -30.321 1.00 43.25 222 ALA A CA 1
ATOM 1736 C C . ALA A 1 222 ? 9.446 -7.522 -29.628 1.00 43.25 222 ALA A C 1
ATOM 1738 O O . ALA A 1 222 ? 9.399 -7.606 -28.402 1.00 43.25 222 ALA A O 1
ATOM 1739 N N . GLU A 1 223 ? 9.065 -8.524 -30.428 1.00 39.66 223 GLU A N 1
ATOM 1740 C CA . GLU A 1 223 ? 8.938 -9.904 -29.951 1.00 39.66 223 GLU A CA 1
ATOM 1741 C C . GLU A 1 223 ? 10.202 -10.316 -29.171 1.00 39.66 223 GLU A C 1
ATOM 1743 O O . GLU A 1 223 ? 11.310 -9.886 -29.525 1.00 39.66 223 GLU A O 1
ATOM 1748 N N . PRO A 1 224 ? 10.078 -11.169 -28.136 1.00 42.19 224 PRO A N 1
ATOM 1749 C CA . PRO A 1 224 ? 11.246 -11.707 -27.458 1.00 42.19 224 PRO A CA 1
ATOM 1750 C C . PRO A 1 224 ? 12.122 -12.417 -28.493 1.00 42.19 224 PRO A C 1
ATOM 1752 O O . PRO A 1 224 ? 11.679 -13.356 -29.159 1.00 42.19 224 PRO A O 1
ATOM 1755 N N . LYS A 1 225 ? 13.368 -11.954 -28.653 1.00 39.66 225 LYS A N 1
ATOM 1756 C CA . LYS A 1 225 ? 14.358 -12.669 -29.461 1.00 39.66 225 LYS A CA 1
ATOM 1757 C C . LYS A 1 225 ? 14.514 -14.067 -28.858 1.00 39.66 225 LYS A C 1
ATOM 1759 O O . LYS A 1 225 ? 14.966 -14.186 -27.722 1.00 39.66 225 LYS A O 1
ATOM 1764 N N . LYS A 1 226 ? 14.061 -15.070 -29.614 1.00 38.69 226 LYS A N 1
ATOM 1765 C CA . LYS A 1 226 ? 14.257 -16.497 -29.334 1.00 38.69 226 LYS A CA 1
ATOM 1766 C C . LYS A 1 226 ? 15.736 -16.839 -29.212 1.00 38.69 226 LYS A C 1
ATOM 1768 O O . LYS A 1 226 ? 16.537 -16.225 -29.954 1.00 38.69 226 LYS A O 1
#

Foldseek 3Di:
DPPPVVVVVVPVVVVLLVLLVVLLVLQAADDDPVQLVVLVVLVVVCVVPPQQAWWWQDFPLCVPVAPRTDGLVRLCVVLVADLPDAASSVLCSVPVVLSVQSNVLNVVLVVVLCVVPPPDDLAQFLSVLSSLLLSLLSSCLVPNNVSSLNSQSNHCSHRRGHSQRSSLSSQSSVNSNVQNVVCVPPPDDSNVSSNVSSVVCVVSSSHRGGGIHGPCDVVVPDDPDD

Radius of gyration: 19.58 Å; chains: 1; bounding box: 49×33×72 Å